Protein AF-0000000079302040 (afdb_homodimer)

Nearest PDB structures (foldseek):
  1v8h-assembly1_B  TM=9.924E-01  e=5.025E-17  Thermus thermophilus HB8
  2oxh-assembly1_Z  TM=8.782E-01  e=2.728E-09  Paracoccus denitrificans
  2oxg-assembly3_C  TM=8.962E-01  e=4.344E-08  Paracoccus denitrificans
  2oxg-assembly4_E  TM=8.932E-01  e=6.951E-08  Paracoccus denitrificans
  2ox5-assembly3_C  TM=8.834E-01  e=6.598E-08  Paracoccus denitrificans

Solvent-accessible surface area (backbone atoms only — not comparable to full-atom values): 11289 Å² total; per-residue (Å²): 104,79,33,52,43,46,45,30,51,46,60,58,50,36,38,74,71,32,70,31,35,40,40,37,36,32,62,44,71,24,36,52,41,80,50,58,47,97,85,66,46,70,39,75,57,38,25,52,44,38,39,39,34,24,48,76,83,40,79,73,49,73,47,68,52,53,51,84,44,53,45,31,40,74,47,77,45,80,46,66,34,77,72,66,46,42,36,39,40,39,35,30,31,72,83,65,32,37,27,57,33,61,43,70,43,48,63,94,104,77,33,53,44,46,43,29,51,46,59,57,49,37,38,73,69,31,71,32,35,39,41,38,38,33,63,44,71,24,35,54,41,79,50,59,47,96,86,64,46,70,39,76,58,40,25,52,43,36,37,39,32,24,48,76,84,40,78,74,49,73,47,68,52,54,52,83,46,52,45,32,41,74,48,76,44,80,48,66,34,77,71,65,47,42,38,40,40,38,36,31,32,73,84,64,34,38,27,57,33,60,43,70,42,46,64,95

Foldseek 3Di:
DAWDKDKAKVVRAAAAFDKIKIKMWTQFQLALQDDADPVRHTDHGKHWQKKWKDWPRHTDDIDGDHSVAHGRHMDMDMDGHHDKTKMKMKIAMPVGHIYIDMGTHHHD/DAWEKDKAKVVRAAAAFDKIKIKMWTQFQLALQDDADPVRHTDHGKHWQKKFKDWPRHTDDIDGDHSVAHGRHMDMDMDGHHDKTKMKMKIAMPVGHIYIDMGTHHHD

Radius of gyration: 18.31 Å; Cα contacts (8 Å, |Δi|>4): 574; chains: 2; bounding box: 38×57×40 Å

pLDDT: mean 97.72, std 2.13, range [81.44, 98.94]

Secondary structure (DSSP, 8-state):
-PPPEEEEEESSSPPTT-EEEEEEEE----B-S--B-TTSPBPPPB-EEEEEEEETTEEEEEE---TTPPSS-EEEEEEE--S-EEEEEEEEETTS-EEEEEEEE---/-PPPEEEEEESSSPPTT-EEEEEEEE----B-S--B-TTSPBPPPB-EEEEEEEETTEEEEEE---TTPPSS-EEEEEEE--S-EEEEEEEEETTS-EEEEEEEE---

Organism: Thermus brockianus (NCBI:txid56956)

Structure (mmCIF, N/CA/C/O backbone):
data_AF-0000000079302040-model_v1
#
loop_
_entity.id
_entity.type
_entity.pdbx_description
1 polymer 'Sulfur oxidation protein SoxZ'
#
loop_
_atom_site.group_PDB
_atom_site.id
_atom_site.type_symbol
_atom_site.label_atom_id
_atom_site.label_alt_id
_atom_site.label_comp_id
_atom_site.label_asym_id
_atom_site.label_entity_id
_atom_site.label_seq_id
_atom_site.pdbx_PDB_ins_code
_atom_site.Cartn_x
_atom_site.Cartn_y
_atom_site.Cartn_z
_atom_site.occupancy
_atom_site.B_iso_or_equiv
_atom_site.auth_seq_id
_atom_site.auth_comp_id
_atom_site.auth_asym_id
_atom_site.auth_atom_id
_atom_site.pdbx_PDB_model_num
ATOM 1 N N . MET A 1 1 ? 17.078 -0.643 10.953 1 81.44 1 MET A N 1
ATOM 2 C CA . MET A 1 1 ? 15.898 -1.434 11.281 1 81.44 1 MET A CA 1
ATOM 3 C C . MET A 1 1 ? 15.156 -1.855 10.016 1 81.44 1 MET A C 1
ATOM 5 O O . MET A 1 1 ? 15.234 -1.177 8.992 1 81.44 1 MET A O 1
ATOM 9 N N . PRO A 1 2 ? 14.492 -2.902 10.078 1 94.81 2 PRO A N 1
ATOM 10 C CA . PRO A 1 2 ? 13.859 -3.322 8.828 1 94.81 2 PRO A CA 1
ATOM 11 C C . PRO A 1 2 ? 12.688 -2.422 8.43 1 94.81 2 PRO A C 1
ATOM 13 O O . PRO A 1 2 ? 11.945 -1.953 9.289 1 94.81 2 PRO A O 1
ATOM 16 N N . ILE A 1 3 ? 12.617 -1.995 7.211 1 98.38 3 ILE A N 1
ATOM 17 C CA . ILE A 1 3 ? 11.5 -1.242 6.656 1 98.38 3 ILE A CA 1
ATOM 18 C C . ILE A 1 3 ? 10.367 -2.197 6.293 1 98.38 3 ILE A C 1
ATOM 20 O O . ILE A 1 3 ? 10.516 -3.035 5.398 1 98.38 3 ILE A O 1
ATOM 24 N N . ARG A 1 4 ? 9.289 -1.984 6.914 1 98.38 4 ARG A N 1
ATOM 25 C CA . ARG A 1 4 ? 8.141 -2.814 6.574 1 98.38 4 ARG A CA 1
ATOM 26 C C . ARG A 1 4 ? 7.66 -2.535 5.152 1 98.38 4 ARG A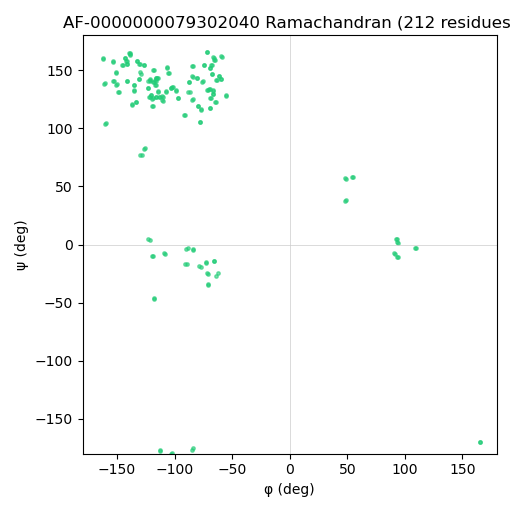 C 1
ATOM 28 O O . ARG A 1 4 ? 7.461 -1.38 4.773 1 98.38 4 ARG A O 1
ATOM 35 N N . THR A 1 5 ? 7.508 -3.656 4.422 1 98.81 5 THR A N 1
ATOM 36 C CA . THR A 1 5 ? 7.145 -3.545 3.014 1 98.81 5 THR A CA 1
ATOM 37 C C . THR A 1 5 ? 6.051 -4.547 2.656 1 98.81 5 THR A C 1
ATOM 39 O O . THR A 1 5 ? 6.113 -5.711 3.059 1 98.81 5 THR A O 1
ATOM 42 N N . ILE A 1 6 ? 5.004 -4.035 1.954 1 98.75 6 ILE A N 1
ATOM 43 C CA . ILE A 1 6 ? 3.93 -4.887 1.454 1 98.75 6 ILE A CA 1
ATOM 44 C C . ILE A 1 6 ? 3.883 -4.816 -0.071 1 98.75 6 ILE A C 1
ATOM 46 O O . ILE A 1 6 ? 4.035 -3.74 -0.654 1 98.75 6 ILE A O 1
ATOM 50 N N . VAL A 1 7 ? 3.646 -5.953 -0.723 1 98.88 7 VAL A N 1
ATOM 51 C CA . VAL A 1 7 ? 3.592 -5.992 -2.182 1 98.88 7 VAL A CA 1
ATOM 52 C C . VAL A 1 7 ? 2.33 -6.723 -2.633 1 98.88 7 VAL A C 1
ATOM 54 O O . VAL A 1 7 ? 1.944 -7.734 -2.037 1 98.88 7 VAL A O 1
ATOM 57 N N . ARG A 1 8 ? 1.744 -6.195 -3.74 1 98.69 8 ARG A N 1
ATOM 58 C CA . ARG A 1 8 ? 0.523 -6.781 -4.285 1 98.69 8 ARG A CA 1
ATOM 59 C C . ARG A 1 8 ? 0.528 -6.738 -5.809 1 98.69 8 ARG A C 1
ATOM 61 O O . ARG A 1 8 ? 1.262 -5.953 -6.41 1 98.69 8 ARG A O 1
ATOM 68 N N . LEU A 1 9 ? -0.281 -7.562 -6.355 1 98.5 9 LEU A N 1
ATOM 69 C CA . LEU A 1 9 ? -0.476 -7.57 -7.801 1 98.5 9 LEU A CA 1
ATOM 70 C C . LEU A 1 9 ? -1.91 -7.191 -8.156 1 98.5 9 LEU A C 1
ATOM 72 O O . LEU A 1 9 ? -2.854 -7.613 -7.484 1 98.5 9 LEU A O 1
ATOM 76 N N . THR A 1 10 ? -2.049 -6.43 -9.297 1 97.62 10 THR A N 1
ATOM 77 C CA . THR A 1 10 ? -3.359 -6.102 -9.844 1 97.62 10 THR A CA 1
ATOM 78 C C . THR A 1 10 ? -3.367 -6.262 -11.359 1 97.62 10 THR A C 1
ATOM 80 O O . THR A 1 10 ? -2.678 -5.527 -12.07 1 97.62 10 THR A O 1
ATOM 83 N N . PRO A 1 11 ? -4.25 -7.133 -11.859 1 97.25 11 PRO A N 1
ATOM 84 C CA . PRO A 1 11 ? -5.02 -8.164 -11.156 1 97.25 11 PRO A CA 1
ATOM 85 C C . PRO A 1 11 ? -4.133 -9.18 -10.438 1 97.25 11 PRO A C 1
ATOM 87 O O . PRO A 1 11 ? -2.965 -9.344 -10.789 1 97.25 11 PRO A O 1
ATOM 90 N N . ALA A 1 12 ? -4.707 -9.883 -9.508 1 95.25 12 ALA A N 1
ATOM 91 C CA . ALA A 1 12 ? -3.951 -10.805 -8.664 1 95.25 12 ALA A CA 1
ATOM 92 C C . ALA A 1 12 ? -3.51 -12.031 -9.461 1 95.25 12 ALA A C 1
ATOM 94 O O . ALA A 1 12 ? -2.463 -12.617 -9.18 1 95.25 12 ALA A O 1
ATOM 95 N N . LYS A 1 13 ? -4.32 -12.422 -10.367 1 95.56 13 LYS A N 1
ATOM 96 C CA . LYS A 1 13 ? -4.055 -13.562 -11.234 1 95.56 13 LYS A CA 1
ATOM 97 C C . LYS A 1 13 ? -4.262 -13.203 -12.703 1 95.56 13 LYS A C 1
ATOM 99 O O . LYS A 1 13 ? -5.266 -13.594 -13.305 1 95.56 13 LYS A O 1
ATOM 104 N N . PRO A 1 14 ? -3.287 -12.508 -13.258 1 97.94 14 PRO A N 1
ATOM 105 C CA . PRO A 1 14 ? -3.434 -12.102 -14.664 1 97.94 14 PRO A CA 1
ATOM 106 C C . PRO A 1 14 ? -3.389 -13.289 -15.625 1 97.94 14 PRO A C 1
ATOM 108 O O . PRO A 1 14 ? -2.82 -14.336 -15.297 1 97.94 14 PRO A O 1
ATOM 111 N N . LYS A 1 15 ? -4.008 -13.125 -16.766 1 97.19 15 LYS A N 1
ATOM 112 C CA . LYS A 1 15 ? -3.887 -14.102 -17.844 1 97.19 15 LYS A CA 1
ATOM 113 C C . LYS A 1 15 ? -2.527 -14.008 -18.531 1 97.19 15 LYS A C 1
ATOM 115 O O . LYS A 1 15 ? -1.9 -12.945 -18.531 1 97.19 15 LYS A O 1
ATOM 120 N N . ALA A 1 16 ? -2.229 -15.117 -19.047 1 96.81 16 ALA A N 1
ATOM 121 C CA . ALA A 1 16 ? -0.991 -15.086 -19.828 1 96.81 16 ALA A CA 1
ATOM 122 C C . ALA A 1 16 ? -1.048 -14.008 -20.906 1 96.81 16 ALA A C 1
ATOM 124 O O . ALA A 1 16 ? -2.039 -13.898 -21.625 1 96.81 16 ALA A O 1
ATOM 125 N N . GLY A 1 17 ? -0.033 -13.203 -20.891 1 97.56 17 GLY A N 1
ATOM 126 C CA . GLY A 1 17 ? 0.056 -12.164 -21.906 1 97.56 17 GLY A CA 1
ATOM 127 C C . GLY A 1 17 ? -0.588 -10.859 -21.469 1 97.56 17 GLY A C 1
ATOM 128 O O . GLY A 1 17 ? -0.408 -9.828 -22.125 1 97.56 17 GLY A O 1
ATOM 129 N N . GLU A 1 18 ? -1.273 -10.859 -20.359 1 98.12 18 GLU A N 1
ATOM 130 C CA . GLU A 1 18 ? -1.965 -9.68 -19.859 1 98.12 18 GLU A CA 1
ATOM 131 C C . GLU A 1 18 ? -1.02 -8.781 -19.062 1 98.12 18 GLU A C 1
ATOM 133 O O . GLU A 1 18 ? -0.118 -9.266 -18.375 1 98.12 18 GLU A O 1
ATOM 138 N N . GLU A 1 19 ? -1.222 -7.562 -19.188 1 98.5 19 GLU A N 1
ATOM 139 C CA . GLU A 1 19 ? -0.48 -6.629 -18.328 1 98.5 19 GLU A CA 1
ATOM 140 C C . GLU A 1 19 ? -1.033 -6.617 -16.906 1 98.5 19 GLU A C 1
ATOM 142 O O . GLU A 1 19 ? -2.244 -6.727 -16.719 1 98.5 19 GLU A O 1
ATOM 147 N N . PHE A 1 20 ? -0.136 -6.539 -15.938 1 98.56 20 PHE A N 1
ATOM 148 C CA . PHE A 1 20 ? -0.517 -6.363 -14.539 1 98.56 20 PHE A CA 1
ATOM 149 C C . PHE A 1 20 ? 0.418 -5.383 -13.844 1 98.56 20 PHE A C 1
ATOM 151 O O . PHE A 1 20 ? 1.471 -5.031 -14.375 1 98.56 20 PHE A O 1
ATOM 158 N N . ARG A 1 21 ? 0.027 -4.918 -12.727 1 98.69 21 ARG A N 1
ATOM 159 C CA . ARG A 1 21 ? 0.791 -3.955 -11.938 1 98.69 21 ARG A CA 1
ATOM 160 C C . ARG A 1 21 ? 1.246 -4.57 -10.617 1 98.69 21 ARG A C 1
ATOM 162 O O . ARG A 1 21 ? 0.475 -5.262 -9.953 1 98.69 21 ARG A O 1
ATOM 169 N N . LEU A 1 22 ? 2.445 -4.402 -10.352 1 98.88 22 LEU A N 1
ATOM 170 C CA . LEU A 1 22 ? 3.002 -4.664 -9.031 1 98.88 22 LEU A CA 1
ATOM 171 C C . LEU A 1 22 ? 3.092 -3.381 -8.211 1 98.88 22 LEU A C 1
ATOM 173 O O . LEU A 1 22 ? 3.666 -2.389 -8.672 1 98.88 22 LEU A O 1
ATOM 177 N N . GLN A 1 23 ? 2.523 -3.4 -7.055 1 98.81 23 GLN A N 1
ATOM 178 C CA . GLN A 1 23 ? 2.559 -2.244 -6.164 1 98.81 23 GLN A CA 1
ATOM 179 C C . GLN A 1 23 ? 3.246 -2.586 -4.848 1 98.81 23 GLN A C 1
ATOM 181 O O . GLN A 1 23 ? 2.855 -3.537 -4.164 1 98.81 23 GLN A O 1
ATOM 186 N N . ALA A 1 24 ? 4.246 -1.822 -4.496 1 98.88 24 ALA A N 1
ATOM 187 C CA . ALA A 1 24 ? 4.965 -1.952 -3.23 1 98.88 24 ALA A CA 1
ATOM 188 C C . ALA A 1 24 ? 4.727 -0.737 -2.338 1 98.88 24 ALA A C 1
ATOM 190 O O . ALA A 1 24 ? 4.914 0.403 -2.768 1 98.88 24 ALA A O 1
ATOM 191 N N . VAL A 1 25 ? 4.309 -1.003 -1.162 1 98.81 25 VAL A N 1
ATOM 192 C CA . VAL A 1 25 ? 4.121 0.072 -0.193 1 98.81 25 VAL A CA 1
ATOM 193 C C . VAL A 1 25 ? 5.07 -0.123 0.986 1 98.81 25 VAL A C 1
ATOM 195 O O . VAL A 1 25 ? 5.238 -1.241 1.479 1 98.81 25 VAL A O 1
ATOM 198 N N . ALA A 1 26 ? 5.695 0.945 1.453 1 98.88 26 ALA A N 1
ATOM 199 C CA . ALA A 1 26 ? 6.641 0.89 2.566 1 98.88 26 ALA A CA 1
ATOM 200 C C . ALA A 1 26 ? 6.211 1.821 3.695 1 98.88 26 ALA A C 1
ATOM 202 O O . ALA A 1 26 ? 5.801 2.959 3.451 1 98.88 26 ALA A O 1
ATOM 203 N N . GLN A 1 27 ? 6.293 1.272 4.883 1 98.69 27 GLN A N 1
ATOM 204 C CA . GLN A 1 27 ? 6.164 2.158 6.035 1 98.69 27 GLN A CA 1
ATOM 205 C C . GLN A 1 27 ? 7.453 2.932 6.281 1 98.69 27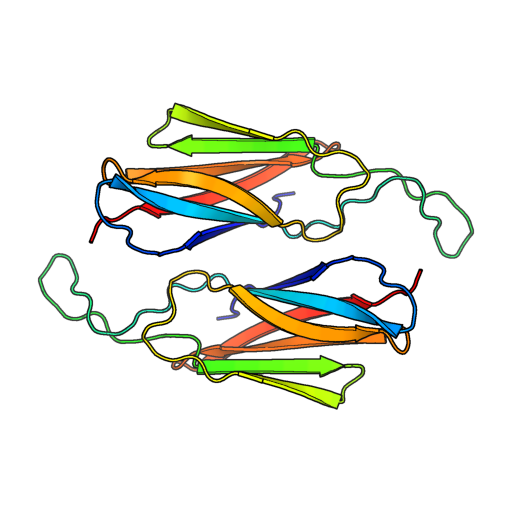 GLN A C 1
ATOM 207 O O . GLN A 1 27 ? 8.438 2.367 6.762 1 98.69 27 GLN A O 1
ATOM 212 N N . HIS A 1 28 ? 7.441 4.145 5.953 1 98.75 28 HIS A N 1
ATOM 213 C CA . HIS A 1 28 ? 8.641 4.969 6.039 1 98.75 28 HIS A CA 1
ATOM 214 C C . HIS A 1 28 ? 8.289 6.453 6.047 1 98.75 28 HIS A C 1
ATOM 216 O O . HIS A 1 28 ? 7.449 6.898 5.262 1 98.75 28 HIS A O 1
ATOM 222 N N . PRO A 1 29 ? 8.953 7.203 6.879 1 97.12 29 PRO A N 1
ATOM 223 C CA . PRO A 1 29 ? 8.625 8.625 6.969 1 97.12 29 PRO A CA 1
ATOM 224 C C . PRO A 1 29 ? 9.062 9.414 5.73 1 97.12 29 PRO A C 1
ATOM 226 O O . PRO A 1 29 ? 8.516 10.477 5.449 1 97.12 29 PRO A O 1
ATOM 229 N N . ASN A 1 30 ? 10.07 8.969 4.98 1 98.25 30 ASN A N 1
ATOM 230 C CA . ASN A 1 30 ? 10.602 9.633 3.793 1 98.25 30 ASN A CA 1
ATOM 231 C C . ASN A 1 30 ? 10.867 11.109 4.047 1 98.25 30 ASN A C 1
ATOM 233 O O . ASN A 1 30 ? 10.391 11.969 3.307 1 98.25 30 ASN A O 1
ATOM 237 N N . GLU A 1 31 ? 11.688 11.344 5.066 1 97.62 31 GLU A N 1
ATOM 238 C CA . GLU A 1 31 ? 12.016 12.695 5.488 1 97.62 31 GLU A CA 1
ATOM 239 C C . GLU A 1 31 ? 12.883 13.406 4.449 1 97.62 31 GLU A C 1
ATOM 241 O O . GLU A 1 31 ? 14.016 12.992 4.195 1 97.62 31 GLU A O 1
ATOM 246 N N . PRO A 1 32 ? 12.391 14.477 3.875 1 97.06 32 PRO A N 1
ATOM 247 C CA . PRO A 1 32 ? 13.094 15.117 2.764 1 97.06 32 PRO A CA 1
ATOM 248 C C . PRO A 1 32 ? 14.266 15.977 3.225 1 97.06 32 PRO A C 1
ATOM 250 O O . PRO A 1 32 ? 15.109 16.375 2.412 1 97.06 32 PRO A O 1
ATOM 253 N N . GLY A 1 33 ? 14.32 16.391 4.602 1 97 33 GLY A N 1
ATOM 254 C CA . GLY A 1 33 ? 15.414 17.219 5.098 1 97 33 GLY A CA 1
ATOM 255 C C . GLY A 1 33 ? 15.117 18.703 5.047 1 97 33 GLY A C 1
ATOM 256 O O . GLY A 1 33 ? 16.016 19.531 5.238 1 97 33 GLY A O 1
ATOM 257 N N . THR A 1 34 ? 13.914 18.984 4.664 1 96.25 34 THR A N 1
ATOM 258 C CA . THR A 1 34 ? 13.531 20.391 4.562 1 96.25 34 THR A CA 1
ATOM 259 C C . THR A 1 34 ? 12.562 20.781 5.676 1 96.25 34 THR A C 1
ATOM 261 O O . THR A 1 34 ? 12.258 21.953 5.863 1 96.25 34 THR A O 1
ATOM 264 N N . ARG A 1 35 ? 12.102 19.812 6.426 1 93.31 35 ARG A N 1
ATOM 265 C CA . ARG A 1 35 ? 11.164 20.062 7.516 1 93.31 35 ARG A CA 1
ATOM 266 C C . ARG A 1 35 ? 11.898 20.484 8.789 1 93.31 35 ARG A C 1
ATOM 268 O O . ARG A 1 35 ? 13.078 20.156 8.953 1 93.31 35 ARG A O 1
ATOM 275 N N . ARG A 1 36 ? 11.219 21.203 9.578 1 95.38 36 ARG A N 1
ATOM 276 C CA . ARG A 1 36 ? 11.766 21.625 10.867 1 95.38 36 ARG A CA 1
ATOM 277 C C . ARG A 1 36 ? 10.93 21.078 12.023 1 95.38 36 ARG A C 1
ATOM 279 O O . ARG A 1 36 ? 9.719 20.922 11.891 1 95.38 36 ARG A O 1
ATOM 286 N N . ASP A 1 37 ? 11.625 20.859 13.117 1 94.56 37 ASP A N 1
ATOM 287 C CA . ASP A 1 37 ? 10.898 20.391 14.297 1 94.56 37 ASP A CA 1
ATOM 288 C C . ASP A 1 37 ? 10.297 21.547 15.07 1 94.56 37 ASP A C 1
ATOM 290 O O . ASP A 1 37 ? 10.32 22.688 14.602 1 94.56 37 ASP A O 1
ATOM 294 N N . ALA A 1 38 ? 9.758 21.266 16.094 1 93.38 38 ALA A N 1
ATOM 295 C CA . ALA A 1 38 ? 9.047 22.25 16.891 1 93.38 38 ALA A CA 1
ATOM 296 C C . ALA A 1 38 ? 10.008 23.328 17.406 1 93.38 38 ALA A C 1
ATOM 298 O O . ALA A 1 38 ? 9.586 24.453 17.719 1 93.38 38 ALA A O 1
ATOM 299 N N . GLN A 1 39 ? 11.242 22.969 17.562 1 96.44 39 GLN A N 1
ATOM 300 C CA . GLN A 1 39 ? 12.25 23.906 18.062 1 96.44 39 GLN A CA 1
ATOM 301 C C . GLN A 1 39 ? 12.891 24.688 16.922 1 96.44 39 GLN A C 1
ATOM 303 O O . GLN A 1 39 ? 13.758 25.531 17.156 1 96.44 39 GLN A O 1
ATOM 308 N N . GLY A 1 40 ? 12.539 24.422 15.695 1 95.31 40 GLY A N 1
ATOM 309 C CA . GLY A 1 40 ? 13.031 25.125 14.531 1 95.31 40 GLY A CA 1
ATOM 310 C C . GLY A 1 40 ? 14.242 24.469 13.898 1 95.31 40 GLY A C 1
ATOM 311 O O . GLY A 1 40 ? 14.805 25 12.93 1 95.31 40 GLY A O 1
ATOM 312 N N . ASN A 1 41 ? 14.617 23.359 14.477 1 97.06 41 ASN A N 1
ATOM 313 C CA . ASN A 1 41 ? 15.781 22.672 13.922 1 97.06 41 ASN A CA 1
ATOM 314 C C . ASN A 1 41 ? 15.406 21.844 12.695 1 97.06 41 ASN A C 1
ATOM 316 O O . ASN A 1 41 ? 14.344 21.234 12.664 1 97.06 41 ASN A O 1
ATOM 320 N N . LEU A 1 42 ? 16.266 21.812 11.773 1 96.88 42 LEU A N 1
ATOM 321 C CA . LEU A 1 42 ? 16.078 20.984 10.578 1 96.88 42 LEU A CA 1
ATOM 322 C C . LEU A 1 42 ? 16.109 19.5 10.93 1 96.88 42 LEU A C 1
ATOM 324 O O . LEU A 1 42 ? 16.953 19.062 11.711 1 96.88 42 LEU A O 1
ATOM 328 N N . ILE A 1 43 ? 15.156 18.812 10.422 1 97 43 ILE A N 1
ATOM 329 C CA . ILE A 1 43 ? 15.148 17.359 10.562 1 97 43 ILE A CA 1
ATOM 330 C C . ILE A 1 43 ? 16.016 16.734 9.469 1 97 43 ILE A C 1
ATOM 332 O O . ILE A 1 43 ? 15.789 16.969 8.281 1 97 43 ILE A O 1
ATOM 336 N N . PRO A 1 44 ? 16.969 15.938 9.844 1 97.38 44 PRO A N 1
ATOM 337 C CA . PRO A 1 44 ? 17.844 15.344 8.828 1 97.38 44 PRO A CA 1
ATOM 338 C C . PRO A 1 44 ? 17.078 14.484 7.816 1 97.38 44 PRO A C 1
ATOM 340 O O . PRO A 1 44 ? 16.156 13.766 8.188 1 97.38 44 PRO A O 1
ATOM 343 N N . ALA A 1 45 ? 17.5 14.547 6.578 1 98.19 45 ALA A N 1
ATOM 344 C CA . ALA A 1 45 ? 16.875 13.766 5.512 1 98.19 45 ALA A CA 1
ATOM 345 C C . ALA A 1 45 ? 17.062 12.266 5.758 1 98.19 45 ALA A C 1
ATOM 347 O O . ALA A 1 45 ? 18.109 11.828 6.242 1 98.19 45 ALA A O 1
ATOM 348 N N . ASN A 1 46 ? 16.125 11.492 5.48 1 98.56 46 ASN A N 1
ATOM 349 C CA . ASN A 1 46 ? 16.109 10.031 5.426 1 98.56 46 ASN A CA 1
ATOM 350 C C . ASN A 1 46 ? 14.945 9.516 4.586 1 98.56 46 ASN A C 1
ATOM 352 O O . ASN A 1 46 ? 13.797 9.547 5.027 1 98.56 46 ASN A O 1
ATOM 356 N N . TYR A 1 47 ? 15.242 9.086 3.445 1 98.75 47 TYR A N 1
ATOM 357 C CA . TYR A 1 47 ? 14.203 8.656 2.52 1 98.75 47 TYR A CA 1
ATOM 358 C C . TYR A 1 47 ? 14.641 7.422 1.739 1 98.75 47 TYR A C 1
ATOM 360 O O . TYR A 1 47 ? 15.836 7.133 1.636 1 98.75 47 TYR A O 1
ATOM 368 N N . ILE A 1 48 ? 13.719 6.664 1.275 1 98.81 48 ILE A N 1
ATOM 369 C CA . ILE A 1 48 ? 14.008 5.504 0.438 1 98.81 48 ILE A CA 1
ATOM 370 C C . ILE A 1 48 ? 14.617 5.961 -0.883 1 98.81 48 ILE A C 1
ATOM 372 O O . ILE A 1 48 ? 14.031 6.773 -1.602 1 98.81 48 ILE A O 1
ATOM 376 N N . ASN A 1 49 ? 15.781 5.5 -1.196 1 98.81 49 ASN A N 1
ATOM 377 C CA . ASN A 1 49 ? 16.469 6 -2.387 1 98.81 49 ASN A CA 1
ATOM 378 C C . ASN A 1 49 ? 16.781 4.871 -3.363 1 98.81 49 ASN A C 1
ATOM 380 O O . ASN A 1 49 ? 17.422 5.098 -4.395 1 98.81 49 ASN A O 1
ATOM 384 N N . LEU A 1 50 ? 16.344 3.686 -3.047 1 98.94 50 LEU A N 1
ATOM 385 C CA . LEU A 1 50 ? 16.5 2.549 -3.947 1 98.94 50 LEU A CA 1
ATOM 386 C C . LEU A 1 50 ? 15.344 1.564 -3.787 1 98.94 50 LEU A C 1
ATOM 388 O O . LEU A 1 50 ? 15.008 1.175 -2.666 1 98.94 50 LEU A O 1
ATOM 392 N N . VAL A 1 51 ? 14.742 1.149 -4.945 1 98.94 51 VAL A N 1
ATOM 393 C CA . VAL A 1 51 ? 13.75 0.081 -5.02 1 98.94 51 VAL A CA 1
ATOM 394 C C . VAL A 1 51 ? 14.086 -0.86 -6.172 1 98.94 51 VAL A C 1
ATOM 396 O O . VAL A 1 51 ? 14.18 -0.43 -7.324 1 98.94 51 VAL A O 1
ATOM 399 N N . GLU A 1 52 ? 14.242 -2.062 -5.832 1 98.94 52 GLU A N 1
ATOM 400 C CA . GLU A 1 52 ? 14.555 -3.072 -6.84 1 98.94 52 GLU A CA 1
ATOM 401 C C . GLU A 1 52 ? 13.5 -4.172 -6.867 1 98.94 52 GLU A C 1
ATOM 403 O O . GLU A 1 52 ? 13.016 -4.602 -5.816 1 98.94 52 GLU A O 1
ATOM 408 N N . VAL A 1 53 ? 13.211 -4.617 -8.07 1 98.94 53 VAL A N 1
ATOM 409 C CA . VAL A 1 53 ? 12.242 -5.695 -8.25 1 98.94 53 VAL A CA 1
ATOM 410 C C . VAL A 1 53 ? 12.914 -6.879 -8.945 1 98.94 53 VAL A C 1
ATOM 412 O O . VAL A 1 53 ? 13.594 -6.711 -9.961 1 98.94 53 VAL A O 1
ATOM 415 N N . TYR A 1 54 ? 12.758 -7.988 -8.359 1 98.94 54 TYR A N 1
ATOM 416 C CA . TYR A 1 54 ? 13.273 -9.234 -8.914 1 98.94 54 TYR A CA 1
ATOM 417 C C . TYR A 1 54 ? 12.148 -10.195 -9.25 1 98.94 54 TYR A C 1
ATOM 419 O O . TYR A 1 54 ? 11.148 -10.266 -8.531 1 98.94 54 TYR A O 1
ATOM 427 N N . PHE A 1 55 ? 12.32 -10.859 -10.359 1 98.94 55 PHE A N 1
ATOM 428 C CA . PHE A 1 55 ? 11.477 -11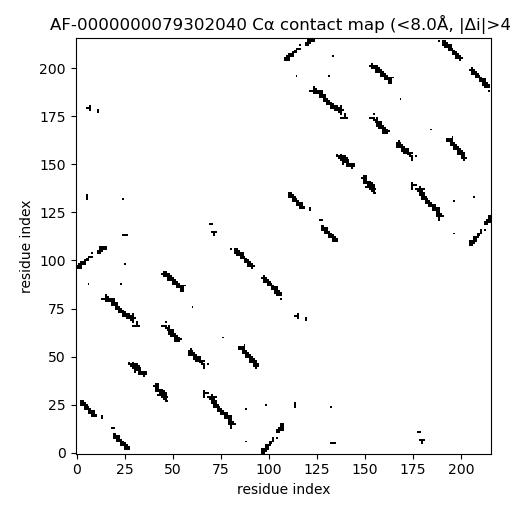.992 -10.719 1 98.94 55 PHE A CA 1
ATOM 429 C C . PHE A 1 55 ? 12.305 -13.266 -10.852 1 98.94 55 PHE A C 1
ATOM 431 O O . PHE A 1 55 ? 13.203 -13.344 -11.688 1 98.94 55 PHE A O 1
ATOM 438 N N . GLU A 1 56 ? 11.938 -14.242 -9.977 1 98.56 56 GLU A N 1
ATOM 439 C CA . GLU A 1 56 ? 12.688 -15.492 -9.969 1 98.56 56 GLU A CA 1
ATOM 440 C C . GLU A 1 56 ? 14.188 -15.234 -9.922 1 98.56 56 GLU A C 1
ATOM 442 O O . GLU A 1 56 ? 14.953 -15.836 -10.68 1 98.56 56 GLU A O 1
ATOM 447 N N . GLY A 1 57 ? 14.531 -14.234 -9.172 1 98.31 57 GLY A N 1
ATOM 448 C CA . GLY A 1 57 ? 15.93 -13.977 -8.867 1 98.31 57 GLY A CA 1
ATOM 449 C C . GLY A 1 57 ? 16.578 -13 -9.828 1 98.31 57 GLY A C 1
ATOM 450 O O . GLY A 1 57 ? 17.672 -12.492 -9.562 1 98.31 57 GLY A O 1
ATOM 451 N N . GLU A 1 58 ? 15.914 -12.656 -10.953 1 98.44 58 GLU A N 1
ATOM 452 C CA . GLU A 1 58 ? 16.453 -11.719 -11.93 1 98.44 58 GLU A CA 1
ATOM 453 C C . GLU A 1 58 ? 15.867 -10.32 -11.727 1 98.44 58 GLU A C 1
ATOM 455 O O . GLU A 1 58 ? 14.648 -10.164 -11.609 1 98.44 58 GLU A O 1
ATOM 460 N N . LYS A 1 59 ? 16.75 -9.344 -11.719 1 98.81 59 LYS A N 1
ATOM 461 C CA . LYS A 1 59 ? 16.25 -7.98 -11.594 1 98.81 59 LYS A CA 1
ATOM 462 C C . LYS A 1 59 ? 15.477 -7.551 -12.836 1 98.81 59 LYS A C 1
ATOM 464 O O . LYS A 1 59 ? 16.016 -7.578 -13.945 1 98.81 59 LYS A O 1
ATOM 469 N N . VAL A 1 60 ? 14.273 -7.109 -12.594 1 98.81 60 VAL A N 1
ATOM 470 C CA . VAL A 1 60 ? 13.43 -6.816 -13.742 1 98.81 60 VAL A CA 1
ATOM 471 C C . VAL A 1 60 ? 13.031 -5.344 -13.727 1 98.81 60 VAL A C 1
ATOM 473 O O . VAL A 1 60 ? 12.492 -4.832 -14.711 1 98.81 60 VAL A O 1
ATOM 476 N N . ALA A 1 61 ? 13.273 -4.605 -12.695 1 98.81 61 ALA A N 1
ATOM 477 C CA . ALA A 1 61 ? 12.992 -3.176 -12.609 1 98.81 61 ALA A CA 1
ATOM 478 C C . ALA A 1 61 ? 13.773 -2.531 -11.469 1 98.81 61 ALA A C 1
ATOM 480 O O . ALA A 1 61 ? 14.234 -3.223 -10.555 1 98.81 61 ALA A O 1
ATOM 481 N N . GLU A 1 62 ? 13.938 -1.255 -11.516 1 98.75 62 GLU A N 1
ATOM 482 C CA . GLU A 1 62 ? 14.594 -0.45 -10.492 1 98.75 62 GLU A CA 1
ATOM 483 C C . GLU A 1 62 ? 14.07 0.983 -10.492 1 98.75 62 GLU A C 1
ATOM 485 O O . GLU A 1 62 ? 13.828 1.56 -11.555 1 98.75 62 GLU A O 1
ATOM 490 N N . ALA A 1 63 ? 13.906 1.526 -9.367 1 98.75 63 ALA A N 1
ATOM 491 C CA . ALA A 1 63 ? 13.594 2.941 -9.188 1 98.75 63 ALA A CA 1
ATOM 492 C C . ALA A 1 63 ? 14.531 3.594 -8.18 1 98.75 63 ALA A C 1
ATOM 494 O O . ALA A 1 63 ? 14.945 2.959 -7.203 1 98.75 63 ALA A O 1
ATOM 495 N N . ARG A 1 64 ? 14.828 4.824 -8.383 1 98.69 64 ARG A N 1
ATOM 496 C CA . ARG A 1 64 ? 15.656 5.633 -7.488 1 98.69 64 ARG A CA 1
ATOM 497 C C . ARG A 1 64 ? 14.922 6.91 -7.074 1 98.69 64 ARG A C 1
ATOM 499 O O . ARG A 1 64 ? 15.188 7.984 -7.617 1 98.69 64 ARG A O 1
ATOM 506 N N . PRO A 1 65 ? 14.07 6.738 -6.043 1 98.56 65 PRO A N 1
ATOM 507 C CA . PRO A 1 65 ? 13.297 7.906 -5.609 1 98.56 65 PRO A CA 1
ATOM 508 C C . PRO A 1 65 ? 14.172 9 -5 1 98.56 65 PRO A C 1
ATOM 510 O O . PRO A 1 65 ? 15.297 8.727 -4.566 1 98.56 65 PRO A O 1
ATOM 513 N N . GLY A 1 66 ? 13.602 10.18 -4.965 1 98.25 66 GLY A N 1
ATOM 514 C CA . GLY A 1 66 ? 14.289 11.32 -4.371 1 98.25 66 GLY A CA 1
ATOM 515 C C . GLY A 1 66 ? 13.625 11.82 -3.1 1 98.25 66 GLY A C 1
ATOM 516 O O . GLY A 1 66 ? 12.68 11.211 -2.605 1 98.25 66 GLY A O 1
ATOM 517 N N . PRO A 1 67 ? 14.188 12.836 -2.611 1 97.62 67 PRO A N 1
ATOM 518 C CA . PRO A 1 67 ? 13.75 13.352 -1.314 1 97.62 67 PRO A CA 1
ATOM 519 C C . PRO A 1 67 ? 12.32 13.898 -1.35 1 97.62 67 PRO A C 1
ATOM 521 O O . PRO A 1 67 ? 11.719 14.141 -0.299 1 97.62 67 PRO A O 1
ATOM 524 N N . SER A 1 68 ? 11.758 14.117 -2.559 1 96.12 68 SER A N 1
ATOM 525 C CA . SER A 1 68 ? 10.422 14.695 -2.668 1 96.12 68 SER A CA 1
ATOM 526 C C . SER A 1 68 ? 9.344 13.625 -2.539 1 96.12 68 SER A C 1
ATOM 528 O O . SER A 1 68 ? 8.148 13.93 -2.562 1 96.12 68 SER A O 1
ATOM 530 N N . THR A 1 69 ? 9.75 12.312 -2.43 1 97.19 69 THR A N 1
ATOM 531 C CA . THR A 1 69 ? 8.789 11.227 -2.279 1 97.19 69 THR A CA 1
ATOM 532 C C . THR A 1 69 ? 8.125 11.281 -0.908 1 97.19 69 THR A C 1
ATOM 534 O O . THR A 1 69 ? 8.797 11.43 0.112 1 97.19 69 THR A O 1
ATOM 537 N N . SER A 1 70 ? 6.816 11.133 -0.911 1 95.81 70 SER A N 1
ATOM 538 C CA . SER A 1 70 ? 6 11.289 0.288 1 95.81 70 SER A CA 1
ATOM 539 C C . SER A 1 70 ? 6.203 10.125 1.253 1 95.81 70 SER A C 1
ATOM 541 O O . SER A 1 70 ? 6.77 9.094 0.88 1 95.81 70 SER A O 1
ATOM 543 N N . ALA A 1 71 ? 5.719 10.344 2.547 1 97.69 71 ALA A N 1
ATOM 544 C CA . ALA A 1 71 ? 5.723 9.297 3.568 1 97.69 71 ALA A CA 1
ATOM 545 C C . ALA A 1 71 ? 4.859 8.109 3.141 1 97.69 71 ALA A C 1
ATOM 547 O O . ALA A 1 71 ? 3.836 8.289 2.477 1 97.69 71 ALA A O 1
ATOM 548 N N . ASN A 1 72 ? 5.254 6.887 3.494 1 98.75 72 ASN A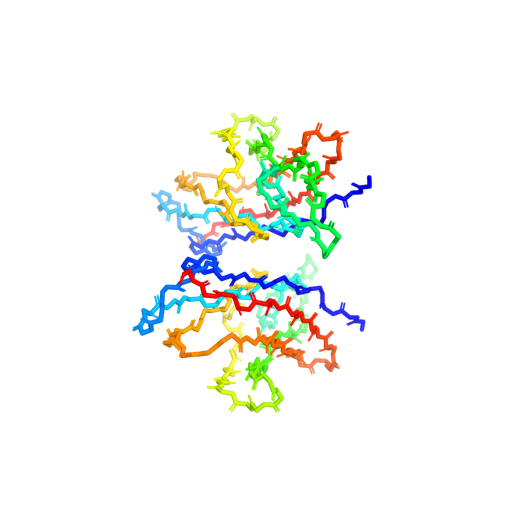 N 1
ATOM 549 C CA . ASN A 1 72 ? 4.566 5.641 3.18 1 98.75 72 ASN A CA 1
ATOM 550 C C . ASN A 1 72 ? 4.332 5.492 1.68 1 98.75 72 ASN A C 1
ATOM 552 O O . ASN A 1 72 ? 3.201 5.262 1.244 1 98.75 72 ASN A O 1
ATOM 556 N N . PRO A 1 73 ? 5.43 5.531 0.966 1 98.75 73 PRO A N 1
ATOM 557 C CA . PRO A 1 73 ? 5.305 5.629 -0.491 1 98.75 73 PRO A CA 1
ATOM 558 C C . PRO A 1 73 ? 4.754 4.348 -1.119 1 98.75 73 PRO A C 1
ATOM 560 O O . PRO A 1 73 ? 4.953 3.256 -0.583 1 98.75 73 PRO A O 1
ATOM 563 N N . LEU A 1 74 ? 4.121 4.5 -2.182 1 98.69 74 LEU A N 1
ATOM 564 C CA . LEU A 1 74 ? 3.699 3.428 -3.076 1 98.69 74 LEU A CA 1
ATOM 565 C C . LEU A 1 74 ? 4.488 3.465 -4.379 1 98.69 74 LEU A C 1
ATOM 567 O O . LEU A 1 74 ? 4.52 4.492 -5.062 1 98.69 74 LEU A O 1
ATOM 571 N N . TYR A 1 75 ? 5.113 2.3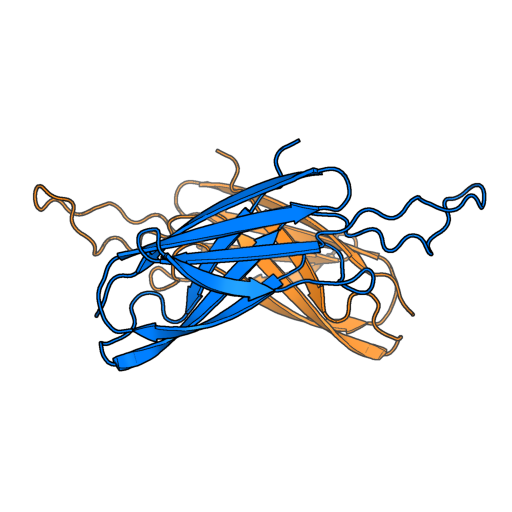81 -4.668 1 98.75 75 TYR A N 1
ATOM 572 C CA . TYR A 1 75 ? 5.844 2.23 -5.922 1 98.75 75 TYR A CA 1
ATOM 573 C C . TYR A 1 75 ? 5.145 1.241 -6.844 1 98.75 75 TYR A C 1
ATOM 575 O O . TYR A 1 75 ? 4.875 0.103 -6.453 1 98.75 75 TYR A O 1
ATOM 583 N N . GLY A 1 76 ? 4.887 1.686 -8.07 1 98.62 76 GLY A N 1
ATOM 584 C CA . GLY A 1 76 ? 4.227 0.818 -9.039 1 98.62 76 GLY A CA 1
ATOM 585 C C . GLY A 1 76 ? 5.105 0.463 -10.219 1 98.62 76 GLY A C 1
ATOM 586 O O . GLY A 1 76 ? 5.895 1.289 -10.688 1 98.62 76 GLY A O 1
ATOM 587 N N . PHE A 1 77 ? 4.965 -0.751 -10.664 1 98.88 77 PHE A N 1
ATOM 588 C CA . PHE A 1 77 ? 5.664 -1.28 -11.828 1 98.88 77 PHE A CA 1
ATOM 589 C C . PHE A 1 77 ? 4.715 -2.064 -12.719 1 98.88 77 PHE A C 1
ATOM 591 O O . PHE A 1 77 ? 3.875 -2.822 -12.234 1 98.88 77 PHE A O 1
ATOM 598 N N . LYS A 1 78 ? 4.84 -1.862 -13.969 1 98.69 78 LYS A N 1
ATOM 599 C CA . LYS A 1 78 ? 4.016 -2.594 -14.93 1 98.69 78 LYS A CA 1
ATOM 600 C C . LYS A 1 78 ? 4.801 -3.732 -15.57 1 98.69 78 LYS A C 1
ATOM 602 O O . LYS A 1 78 ? 5.945 -3.547 -15.992 1 98.69 78 LYS A O 1
ATOM 607 N N . PHE A 1 79 ? 4.133 -4.891 -15.656 1 98.69 79 PHE A N 1
ATOM 608 C CA . PHE A 1 79 ? 4.727 -6.07 -16.281 1 98.69 79 PHE A CA 1
ATOM 609 C C . PHE A 1 79 ? 3.707 -6.797 -17.141 1 98.69 79 PHE A C 1
ATOM 611 O O . PHE A 1 79 ? 2.506 -6.535 -17.047 1 98.69 79 PHE A O 1
ATOM 618 N N . LYS A 1 80 ? 4.211 -7.637 -17.984 1 98.25 80 LYS A N 1
ATOM 619 C CA . LYS A 1 80 ? 3.395 -8.594 -18.719 1 98.25 80 LYS A CA 1
ATOM 620 C C . LYS A 1 80 ? 3.508 -9.992 -18.125 1 98.25 80 LYS A C 1
ATOM 622 O O . LYS A 1 80 ? 4.605 -10.445 -17.797 1 98.25 80 LYS A O 1
ATOM 627 N N . ALA A 1 81 ? 2.379 -10.57 -18 1 98 81 ALA A N 1
ATOM 628 C CA . ALA A 1 81 ? 2.365 -11.906 -17.406 1 98 81 ALA A CA 1
ATOM 629 C C . ALA A 1 81 ? 2.824 -12.961 -18.422 1 98 81 ALA A C 1
ATOM 631 O O . ALA A 1 81 ? 2.135 -13.227 -19.406 1 98 81 ALA A O 1
ATOM 632 N N . GLU A 1 82 ? 3.91 -13.57 -18.109 1 96.75 82 GLU A N 1
ATOM 633 C CA . GLU A 1 82 ? 4.422 -14.562 -19.047 1 96.75 82 GLU A CA 1
ATOM 634 C C . GLU A 1 82 ? 4.465 -15.953 -18.422 1 96.75 82 GLU A C 1
ATOM 636 O O . GLU A 1 82 ? 4.047 -16.938 -19.031 1 96.75 82 GLU A O 1
ATOM 641 N N . LYS A 1 83 ? 4.91 -16.109 -17.312 1 97.31 83 LYS A N 1
ATOM 642 C CA . LYS A 1 83 ? 4.98 -17.375 -16.562 1 97.31 83 LYS A CA 1
ATOM 643 C C . LYS A 1 83 ? 4.777 -17.141 -15.07 1 97.31 83 LYS A C 1
ATOM 645 O O . LYS A 1 83 ? 5.074 -16.062 -14.562 1 97.31 83 LYS A O 1
ATOM 650 N N . PRO A 1 84 ? 4.312 -18.141 -14.406 1 98 84 PRO A N 1
ATOM 651 C CA . P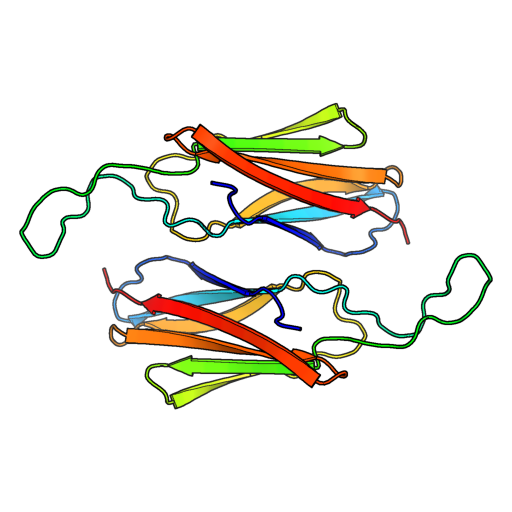RO A 1 84 ? 4.207 -18.031 -12.953 1 98 84 PRO A CA 1
ATOM 652 C C . PRO A 1 84 ? 5.566 -17.906 -12.266 1 98 84 PRO A C 1
ATOM 654 O O . PRO A 1 84 ? 6.594 -18.266 -12.859 1 98 84 PRO A O 1
ATOM 657 N N . GLY A 1 85 ? 5.602 -17.406 -11.117 1 98.31 85 GLY A N 1
ATOM 658 C CA . GLY A 1 85 ? 6.824 -17.25 -10.352 1 98.31 85 GLY A CA 1
ATOM 659 C C . GLY A 1 85 ? 6.668 -16.312 -9.172 1 98.31 85 GLY A C 1
ATOM 660 O O . GLY A 1 85 ? 5.547 -16 -8.766 1 98.31 85 GLY A O 1
ATOM 661 N N . THR A 1 86 ? 7.82 -15.992 -8.586 1 98.69 86 THR A N 1
ATOM 662 C CA . THR A 1 86 ? 7.797 -15.156 -7.395 1 98.69 86 THR A CA 1
ATOM 663 C C . THR A 1 86 ? 8.492 -13.82 -7.652 1 98.69 86 THR A C 1
ATOM 665 O O . THR A 1 86 ? 9.609 -13.789 -8.188 1 98.69 86 THR A O 1
ATOM 668 N N . PHE A 1 87 ? 7.809 -12.719 -7.359 1 98.88 87 PHE A N 1
ATOM 669 C CA . PHE A 1 87 ? 8.438 -11.406 -7.309 1 98.88 87 PHE A CA 1
ATOM 670 C C . PHE A 1 87 ? 9.016 -11.141 -5.922 1 98.88 87 PHE A C 1
ATOM 672 O O . PHE A 1 87 ? 8.391 -11.469 -4.914 1 98.88 87 PHE A O 1
ATOM 679 N N . THR A 1 88 ? 10.156 -10.562 -5.887 1 98.94 88 THR A N 1
ATOM 680 C CA . THR A 1 88 ? 10.766 -10.016 -4.68 1 98.94 88 THR A CA 1
ATOM 681 C C . THR A 1 88 ? 11.047 -8.523 -4.848 1 98.94 88 THR A C 1
ATOM 683 O O . THR A 1 88 ? 11.664 -8.109 -5.832 1 98.94 88 THR A O 1
ATOM 686 N N . VAL A 1 89 ? 10.602 -7.734 -3.973 1 98.94 89 VAL A N 1
ATOM 687 C CA . VAL A 1 89 ? 10.906 -6.309 -3.938 1 98.94 89 VAL A CA 1
ATOM 688 C C . VAL A 1 89 ? 11.867 -6.016 -2.785 1 98.94 89 VAL A C 1
ATOM 690 O O . VAL A 1 89 ? 11.633 -6.441 -1.652 1 98.94 89 VAL A O 1
ATOM 693 N N . LYS A 1 90 ? 12.898 -5.289 -3.057 1 98.88 90 LYS A N 1
ATOM 694 C CA . LYS A 1 90 ? 13.859 -4.809 -2.066 1 98.88 90 LYS A CA 1
ATOM 695 C C . LYS A 1 90 ? 13.961 -3.287 -2.094 1 98.88 90 LYS A C 1
ATOM 697 O O . LYS A 1 90 ? 13.977 -2.68 -3.166 1 98.88 90 LYS A O 1
ATOM 702 N N . LEU A 1 91 ? 14.078 -2.744 -0.908 1 98.81 91 LEU A N 1
ATOM 703 C CA . LEU A 1 91 ? 14.258 -1.298 -0.885 1 98.81 91 LEU A CA 1
ATOM 704 C C . LEU A 1 91 ? 15.234 -0.893 0.214 1 98.81 91 LEU A C 1
ATOM 706 O O . LEU A 1 91 ? 15.531 -1.686 1.11 1 98.81 91 LEU A O 1
ATOM 710 N N . LYS A 1 92 ? 15.812 0.283 0.042 1 98.81 92 LYS A N 1
ATOM 711 C CA . LYS A 1 92 ? 16.812 0.841 0.953 1 98.81 92 LYS A CA 1
ATOM 712 C C . LYS A 1 92 ? 16.609 2.346 1.118 1 98.81 92 LYS A C 1
ATOM 714 O O . LYS A 1 92 ? 16.328 3.051 0.15 1 98.81 92 LYS A O 1
ATOM 719 N N . ASP A 1 93 ? 16.812 2.754 2.367 1 98.81 93 ASP A N 1
ATOM 720 C CA . ASP A 1 93 ? 16.781 4.199 2.559 1 98.81 93 ASP A CA 1
ATOM 721 C C . ASP A 1 93 ? 18.188 4.773 2.703 1 98.81 93 ASP A C 1
ATOM 723 O O . ASP A 1 93 ? 19.172 4.035 2.646 1 98.81 93 ASP A O 1
ATOM 727 N N . THR A 1 94 ? 18.312 6.066 2.883 1 98.62 94 THR A N 1
ATOM 728 C CA . THR A 1 94 ? 19.578 6.77 2.871 1 98.62 94 THR A CA 1
ATOM 729 C C . THR A 1 94 ? 20.375 6.461 4.137 1 98.62 94 THR A C 1
ATOM 731 O O . THR A 1 94 ? 21.578 6.742 4.203 1 98.62 94 THR A O 1
ATOM 734 N N . SER A 1 95 ? 19.812 5.93 5.121 1 98 95 SER A N 1
ATOM 735 C CA . SER A 1 95 ? 20.516 5.574 6.344 1 98 95 SER A CA 1
ATOM 736 C C . SER A 1 95 ? 21.047 4.145 6.281 1 98 95 SER A C 1
ATOM 738 O O . SER A 1 95 ? 21.828 3.725 7.148 1 98 95 SER A O 1
ATOM 740 N N . GLY A 1 96 ? 20.5 3.408 5.348 1 98 96 GLY A N 1
ATOM 741 C CA . GLY A 1 96 ? 20.969 2.045 5.176 1 98 96 GLY A CA 1
ATOM 742 C C . GLY A 1 96 ? 19.969 1 5.629 1 98 96 GLY A C 1
ATOM 743 O O . GLY A 1 96 ? 20.203 -0.201 5.477 1 98 96 GLY A O 1
ATOM 744 N N . ASP A 1 97 ? 18.891 1.442 6.141 1 98.56 97 ASP A N 1
ATOM 745 C CA . ASP A 1 97 ? 17.844 0.48 6.477 1 98.56 97 ASP A CA 1
ATOM 746 C C . ASP A 1 97 ? 17.25 -0.153 5.219 1 98.56 97 ASP A C 1
ATOM 748 O O . ASP A 1 97 ? 17.188 0.491 4.172 1 98.56 97 ASP A O 1
ATOM 752 N N . THR A 1 98 ? 16.859 -1.426 5.363 1 98.81 98 THR A N 1
ATOM 753 C CA . THR A 1 98 ? 16.344 -2.146 4.199 1 98.81 98 THR A CA 1
ATOM 754 C C . THR A 1 98 ? 14.977 -2.754 4.5 1 98.81 98 THR A C 1
ATOM 756 O O . THR A 1 98 ? 14.609 -2.918 5.664 1 98.81 98 THR A O 1
ATOM 759 N N . GLY A 1 99 ? 14.195 -2.961 3.438 1 98.81 99 GLY A N 1
ATOM 760 C CA . GLY A 1 99 ? 12.969 -3.732 3.455 1 98.81 99 GLY A CA 1
ATOM 761 C C . GLY A 1 99 ? 12.867 -4.727 2.312 1 98.81 99 GLY A C 1
ATOM 762 O O . GLY A 1 99 ? 13.562 -4.59 1.304 1 98.81 99 GLY A O 1
ATOM 763 N N . GLU A 1 100 ? 12.055 -5.684 2.541 1 98.81 100 GLU A N 1
ATOM 764 C CA . GLU A 1 100 ? 11.828 -6.699 1.519 1 98.81 100 GLU A CA 1
ATOM 765 C C . GLU A 1 100 ? 10.43 -7.297 1.623 1 98.81 100 GLU A C 1
ATOM 767 O O . GLU A 1 100 ? 9.891 -7.43 2.723 1 98.81 100 GLU A O 1
ATOM 772 N N . ALA A 1 101 ? 9.875 -7.688 0.472 1 98.81 101 ALA A N 1
ATOM 773 C CA . ALA A 1 101 ? 8.594 -8.391 0.408 1 98.81 101 ALA A CA 1
ATOM 774 C C . ALA A 1 101 ? 8.508 -9.25 -0.85 1 98.81 101 ALA A C 1
ATOM 776 O O . ALA A 1 101 ? 9.195 -8.992 -1.837 1 98.81 101 ALA A O 1
ATOM 777 N N . GLN A 1 102 ? 7.664 -10.203 -0.77 1 98.75 102 GLN A N 1
ATOM 778 C CA . GLN A 1 102 ? 7.473 -11.102 -1.899 1 98.75 102 GLN A CA 1
ATOM 779 C C . GLN A 1 102 ? 5.992 -11.273 -2.221 1 98.75 102 GLN A C 1
ATOM 781 O O . GLN A 1 102 ? 5.137 -11.109 -1.346 1 98.75 102 GLN A O 1
ATOM 786 N N . VAL A 1 103 ? 5.742 -11.625 -3.477 1 98.56 103 VAL A N 1
ATOM 787 C CA . VAL A 1 103 ? 4.395 -11.953 -3.928 1 98.56 103 VAL A CA 1
ATOM 788 C C . VAL A 1 103 ? 4.465 -12.961 -5.07 1 98.56 103 VAL A C 1
ATOM 790 O O . VAL A 1 103 ? 5.332 -12.867 -5.941 1 98.56 103 VAL A O 1
ATOM 793 N N . LYS A 1 104 ? 3.609 -13.922 -5.004 1 97.44 104 LYS A N 1
ATOM 794 C CA . LYS A 1 104 ? 3.574 -14.938 -6.051 1 97.44 104 LYS A CA 1
ATOM 795 C C . LYS A 1 104 ? 2.689 -14.5 -7.215 1 97.44 104 LYS A C 1
ATOM 797 O O . LYS A 1 104 ? 1.586 -13.992 -7.008 1 97.44 104 LYS A O 1
ATOM 802 N N . LEU A 1 105 ? 3.211 -14.625 -8.383 1 98 105 LEU A N 1
ATOM 803 C CA . LEU A 1 105 ? 2.432 -14.484 -9.609 1 98 105 LEU A CA 1
ATOM 804 C C . LEU A 1 105 ? 1.884 -15.828 -10.062 1 98 105 LEU A C 1
ATOM 806 O O . LEU A 1 105 ? 2.65 -16.734 -10.414 1 98 105 LEU A O 1
ATOM 810 N N . GLU A 1 106 ? 0.646 -15.945 -9.969 1 95.88 106 GLU A N 1
ATOM 811 C CA . GLU A 1 106 ? -0.063 -17.062 -10.594 1 95.88 106 GLU A CA 1
ATOM 812 C C . GLU A 1 106 ? -0.842 -16.594 -11.828 1 95.88 106 GLU A C 1
ATOM 814 O O . GLU A 1 106 ? -1.23 -15.43 -11.914 1 95.88 106 GLU A O 1
ATOM 819 N N . LEU A 1 107 ? -1 -17.469 -12.695 1 95.75 107 LEU A N 1
ATOM 820 C CA . LEU A 1 107 ? -1.737 -17.125 -13.906 1 95.75 107 LEU A CA 1
ATOM 821 C C . LEU A 1 107 ? -3.139 -17.719 -13.883 1 95.75 107 LEU A C 1
ATOM 823 O O . LEU A 1 107 ? -3.346 -18.812 -13.32 1 95.75 107 LEU A O 1
ATOM 827 N N . ALA A 1 108 ? -4.031 -16.984 -14.492 1 90.12 108 ALA A N 1
ATOM 828 C CA . ALA A 1 108 ? -5.414 -17.453 -14.57 1 90.12 108 ALA A CA 1
ATOM 829 C C . ALA A 1 108 ? -5.582 -18.516 -15.656 1 90.12 108 ALA A C 1
ATOM 831 O O . ALA A 1 108 ? -4.824 -18.547 -16.625 1 90.12 108 ALA A O 1
ATOM 832 N N . MET B 1 1 ? -4.586 -11.961 15.625 1 81.56 1 MET B N 1
ATOM 833 C CA . MET B 1 1 ? -3.307 -11.266 15.508 1 81.56 1 MET B CA 1
ATOM 834 C C . MET B 1 1 ? -3.471 -9.93 14.789 1 81.56 1 MET B C 1
ATOM 836 O O . MET B 1 1 ? -4.395 -9.758 13.992 1 81.56 1 MET B O 1
ATOM 840 N N . PRO B 1 2 ? -2.67 -9.047 15.039 1 94.81 2 PRO B N 1
ATOM 841 C CA . PRO B 1 2 ? -2.896 -7.754 14.398 1 94.81 2 PRO B CA 1
ATOM 842 C C . PRO B 1 2 ? -2.588 -7.781 12.898 1 94.81 2 PRO B C 1
ATOM 844 O O . PRO B 1 2 ? -1.645 -8.445 12.469 1 94.81 2 PRO B O 1
ATOM 847 N N . ILE B 1 3 ? -3.436 -7.273 12.094 1 98.38 3 ILE B N 1
ATOM 848 C CA . ILE B 1 3 ? -3.223 -7.105 10.656 1 98.38 3 ILE B CA 1
ATOM 849 C C . ILE B 1 3 ? -2.367 -5.867 10.406 1 98.38 3 ILE B C 1
ATOM 851 O O . ILE B 1 3 ? -2.793 -4.742 10.688 1 98.38 3 ILE B O 1
ATOM 855 N N . ARG B 1 4 ? -1.275 -6.098 9.82 1 98.38 4 ARG B N 1
ATOM 856 C CA . ARG B 1 4 ? -0.428 -4.957 9.492 1 98.38 4 ARG B CA 1
ATOM 857 C C . ARG B 1 4 ? -1.084 -4.074 8.438 1 98.38 4 ARG B C 1
ATOM 859 O O . ARG B 1 4 ? -1.529 -4.566 7.398 1 98.38 4 ARG B O 1
ATOM 866 N N . THR B 1 5 ? -1.109 -2.771 8.781 1 98.81 5 THR B N 1
ATOM 867 C CA . THR B 1 5 ? -1.786 -1.818 7.906 1 98.81 5 THR B CA 1
ATOM 868 C C . THR B 1 5 ? -0.941 -0.562 7.719 1 98.81 5 THR B C 1
ATOM 870 O O . THR B 1 5 ? -0.376 -0.038 8.68 1 98.81 5 THR B O 1
ATOM 873 N N . ILE B 1 6 ? -0.806 -0.139 6.43 1 98.75 6 ILE B N 1
ATOM 874 C CA . ILE B 1 6 ? -0.113 1.1 6.094 1 98.75 6 ILE B CA 1
ATOM 875 C C . ILE B 1 6 ? -1.079 2.061 5.402 1 98.75 6 ILE B C 1
ATOM 877 O O . ILE B 1 6 ? -1.882 1.646 4.562 1 98.75 6 ILE B O 1
ATOM 881 N N . VAL B 1 7 ? -0.994 3.35 5.73 1 98.88 7 VAL B N 1
ATOM 882 C CA . VAL B 1 7 ? -1.878 4.344 5.133 1 98.88 7 VAL B CA 1
ATOM 883 C C . VAL B 1 7 ? -1.056 5.527 4.621 1 98.88 7 VAL B C 1
ATOM 885 O O . VAL B 1 7 ? -0.098 5.953 5.273 1 98.88 7 VAL B O 1
ATOM 888 N N . ARG B 1 8 ? -1.51 6.062 3.457 1 98.69 8 ARG B N 1
ATOM 889 C CA . ARG B 1 8 ? -0.821 7.188 2.84 1 98.69 8 ARG B CA 1
ATOM 890 C C . ARG B 1 8 ? -1.813 8.148 2.193 1 98.69 8 ARG B C 1
ATOM 892 O O . ARG B 1 8 ? -2.951 7.773 1.907 1 98.69 8 ARG B O 1
ATOM 899 N N . LEU B 1 9 ? -1.347 9.32 1.988 1 98.56 9 LEU B N 1
ATOM 900 C CA . LEU B 1 9 ? -2.135 10.328 1.285 1 98.56 9 LEU B CA 1
ATOM 901 C C . LEU B 1 9 ? -1.465 10.727 -0.025 1 98.56 9 LEU B C 1
ATOM 903 O O . LEU B 1 9 ? -0.24 10.859 -0.084 1 98.56 9 LEU B O 1
ATOM 907 N N . THR B 1 10 ? -2.32 10.977 -1.063 1 97.69 10 THR B N 1
ATOM 908 C CA . THR B 1 10 ? -1.843 11.492 -2.342 1 97.69 10 THR B CA 1
ATOM 909 C C . THR B 1 10 ? -2.762 12.594 -2.852 1 97.69 10 THR B C 1
ATOM 911 O O . THR B 1 10 ? -3.926 12.344 -3.172 1 97.69 10 THR B O 1
ATOM 914 N N . PRO B 1 11 ? -2.201 13.805 -3.045 1 97.25 11 PRO B N 1
ATOM 915 C CA . PRO B 1 11 ? -0.898 14.289 -2.58 1 97.25 11 PRO B CA 1
ATOM 916 C C . PRO B 1 11 ? -0.764 14.25 -1.061 1 97.25 11 PRO B C 1
ATOM 918 O O . PRO B 1 11 ? -1.771 14.25 -0.347 1 97.25 11 PRO B O 1
ATOM 921 N N . ALA B 1 12 ? 0.437 14.305 -0.599 1 95.38 12 ALA B N 1
ATOM 922 C CA . ALA B 1 12 ? 0.715 14.18 0.829 1 95.38 12 ALA B CA 1
ATOM 923 C C . ALA B 1 12 ? 0.259 15.422 1.59 1 95.38 12 ALA B C 1
ATOM 925 O O . ALA B 1 12 ? -0.127 15.336 2.758 1 95.38 12 ALA B O 1
ATOM 926 N N . LYS B 1 13 ? 0.388 16.531 0.962 1 95.56 13 LYS B N 1
ATOM 927 C CA . LYS B 1 13 ? -0.009 17.812 1.528 1 95.56 13 LYS B CA 1
ATOM 928 C C . LYS B 1 13 ? -0.909 18.578 0.567 1 95.56 13 LYS B C 1
ATOM 930 O O . LYS B 1 13 ? -0.472 19.547 -0.062 1 95.56 13 LYS B O 1
ATOM 935 N N . PRO B 1 14 ? -2.162 18.172 0.505 1 97.94 14 PRO B N 1
ATOM 936 C CA . PRO B 1 14 ? -3.078 18.844 -0.414 1 97.94 14 PRO B CA 1
ATOM 937 C C . PRO B 1 14 ? -3.371 20.281 0.001 1 97.94 14 PRO B C 1
ATOM 939 O O . PRO B 1 14 ? -3.252 20.625 1.181 1 97.94 14 PRO B O 1
ATOM 942 N N . LYS B 1 15 ? -3.723 21.109 -0.967 1 97.19 15 LYS B N 1
ATOM 943 C CA . LYS B 1 15 ? -4.203 22.453 -0.679 1 97.19 15 LYS B CA 1
ATOM 944 C C . LYS B 1 15 ? -5.633 22.422 -0.143 1 97.19 15 LYS B C 1
ATOM 946 O O . LYS B 1 15 ? -6.391 21.5 -0.434 1 97.19 15 LYS B O 1
ATOM 951 N N . ALA B 1 16 ? -5.84 23.453 0.568 1 96.81 16 ALA B N 1
ATOM 952 C CA . ALA B 1 16 ? -7.223 23.562 1.028 1 96.81 16 ALA B CA 1
ATOM 953 C C . ALA B 1 16 ? -8.195 23.531 -0.146 1 96.81 16 ALA B C 1
ATOM 955 O O . ALA B 1 16 ? -7.996 24.219 -1.145 1 96.81 16 ALA B O 1
ATOM 956 N N . GLY B 1 17 ? -9.148 22.672 -0.033 1 97.62 17 GLY B N 1
ATOM 957 C CA . GLY B 1 17 ? -10.172 22.578 -1.063 1 97.62 17 GLY B CA 1
ATOM 958 C C . GLY B 1 17 ? -9.82 21.578 -2.154 1 97.62 17 GLY B C 1
ATOM 959 O O . GLY B 1 17 ? -10.68 21.234 -2.973 1 97.62 17 GLY B O 1
ATOM 960 N N . GLU B 1 18 ? -8.625 21.047 -2.141 1 98.12 18 GLU B N 1
ATOM 961 C CA . GLU B 1 18 ? -8.172 20.109 -3.154 1 98.12 18 GLU B CA 1
ATOM 962 C C . GLU B 1 18 ? -8.602 18.688 -2.816 1 98.12 18 GLU B C 1
ATOM 964 O O . GLU B 1 18 ? -8.648 18.297 -1.645 1 98.12 18 GLU B O 1
ATOM 969 N N . GLU B 1 19 ? -8.898 17.969 -3.793 1 98.5 19 GLU B N 1
ATOM 970 C CA . GLU B 1 19 ? -9.164 16.547 -3.59 1 98.5 19 GLU B CA 1
ATOM 971 C C . GLU B 1 19 ? -7.863 15.781 -3.377 1 98.5 19 GLU B C 1
ATOM 973 O O . GLU B 1 19 ? -6.848 16.078 -4.004 1 98.5 19 GLU B O 1
ATOM 978 N N . PHE B 1 20 ? -7.898 14.82 -2.447 1 98.56 20 PHE B N 1
ATOM 979 C CA . PHE B 1 20 ? -6.789 13.898 -2.242 1 98.56 20 PHE B CA 1
ATOM 980 C C . PHE B 1 20 ? -7.301 12.477 -2 1 98.56 20 PHE B C 1
ATOM 982 O O . PHE B 1 20 ? -8.5 12.273 -1.772 1 98.56 20 PHE B O 1
ATOM 989 N N . ARG B 1 21 ? -6.465 11.547 -2.105 1 98.69 21 ARG B N 1
ATOM 990 C CA . ARG B 1 21 ? -6.789 10.141 -1.924 1 98.69 21 ARG B CA 1
ATOM 991 C C . ARG B 1 21 ? -6.078 9.562 -0.702 1 98.69 21 ARG B C 1
ATOM 993 O O . ARG B 1 21 ? -4.898 9.836 -0.479 1 98.69 21 ARG B O 1
ATOM 1000 N N . LEU B 1 22 ? -6.793 8.906 0.077 1 98.88 22 LEU B N 1
ATOM 1001 C CA . LEU B 1 22 ? -6.258 8.062 1.138 1 98.88 22 LEU B CA 1
ATOM 1002 C C . LEU B 1 22 ? -6.18 6.605 0.685 1 98.88 22 LEU B C 1
ATOM 1004 O O . LEU B 1 22 ? -7.176 6.039 0.223 1 98.88 22 LEU B O 1
ATOM 1008 N N . GLN B 1 23 ? -5.027 6.031 0.797 1 98.81 23 GLN B N 1
ATOM 1009 C CA . GLN B 1 23 ? -4.828 4.633 0.424 1 98.81 23 GLN B CA 1
ATOM 1010 C C . GLN B 1 23 ? -4.371 3.805 1.621 1 98.81 23 GLN B C 1
ATOM 1012 O O . GLN B 1 23 ? -3.379 4.137 2.271 1 98.81 23 GLN B O 1
ATOM 1017 N N . ALA B 1 24 ? -5.07 2.754 1.901 1 98.88 24 ALA B N 1
ATOM 1018 C CA . ALA B 1 24 ? -4.73 1.802 2.955 1 98.88 24 ALA B CA 1
ATOM 1019 C C . ALA B 1 24 ? -4.352 0.444 2.369 1 98.88 24 ALA B C 1
ATOM 1021 O O . ALA B 1 24 ? -5.102 -0.123 1.57 1 98.88 24 ALA B O 1
ATOM 1022 N N . VAL B 1 25 ? -3.229 -0.021 2.746 1 98.81 25 VAL B N 1
ATOM 1023 C CA . VAL B 1 25 ? -2.799 -1.349 2.316 1 98.81 25 VAL B CA 1
ATOM 1024 C C . VAL B 1 25 ? -2.666 -2.266 3.531 1 98.81 25 VAL B C 1
ATOM 1026 O O . VAL B 1 25 ? -2.139 -1.858 4.57 1 98.81 25 VAL B O 1
ATOM 1029 N N . ALA B 1 26 ? -3.121 -3.488 3.414 1 98.88 26 ALA B N 1
ATOM 1030 C CA . ALA B 1 26 ? -3.057 -4.461 4.504 1 98.88 26 ALA B CA 1
ATOM 1031 C C . ALA B 1 26 ? -2.305 -5.715 4.078 1 98.88 26 ALA B C 1
ATOM 1033 O O . ALA B 1 26 ? -2.508 -6.223 2.971 1 98.88 26 ALA B O 1
ATOM 1034 N N . GLN B 1 27 ? -1.438 -6.141 4.961 1 98.69 27 GLN B N 1
ATOM 1035 C CA . GLN B 1 27 ? -0.871 -7.473 4.762 1 98.69 27 GLN B CA 1
ATOM 1036 C C . GLN B 1 27 ? -1.853 -8.562 5.184 1 98.69 27 GLN B C 1
ATOM 1038 O O . GLN B 1 27 ? -2.066 -8.781 6.379 1 98.69 27 GLN B O 1
ATOM 1043 N N . HIS B 1 28 ? -2.416 -9.18 4.266 1 98.75 28 HIS B N 1
ATOM 1044 C CA . HIS B 1 28 ? -3.453 -10.172 4.531 1 98.75 28 HIS B CA 1
ATOM 1045 C C . HIS B 1 28 ? -3.646 -11.102 3.338 1 98.75 28 HIS B C 1
ATOM 1047 O O . HIS B 1 28 ? -3.695 -10.648 2.193 1 98.75 28 HIS B O 1
ATOM 1053 N N . PRO B 1 29 ? -3.812 -12.367 3.594 1 97.06 29 PRO B N 1
ATOM 1054 C CA . PRO B 1 29 ? -3.945 -13.312 2.484 1 97.06 29 PRO B CA 1
ATOM 1055 C C . PRO B 1 29 ? -5.281 -13.188 1.755 1 97.06 29 PRO B C 1
ATOM 1057 O O . PRO B 1 29 ? -5.391 -13.578 0.592 1 97.06 29 PRO B O 1
ATOM 1060 N N . ASN B 1 30 ? -6.348 -12.688 2.387 1 98.25 30 ASN B N 1
ATOM 1061 C CA . ASN B 1 30 ? -7.684 -12.539 1.819 1 98.25 30 ASN B CA 1
ATOM 1062 C C . ASN B 1 30 ? -8.141 -13.82 1.13 1 98.25 30 ASN B C 1
ATOM 1064 O O . ASN B 1 30 ? -8.539 -13.797 -0.036 1 98.25 30 ASN B O 1
ATOM 1068 N N . GLU B 1 31 ? -8.141 -14.898 1.918 1 97.56 31 GLU B N 1
ATOM 1069 C CA . GLU B 1 31 ? -8.508 -16.219 1.413 1 97.56 31 GLU B CA 1
ATOM 1070 C C . GLU B 1 31 ? -10 -16.281 1.085 1 97.56 31 GLU B C 1
ATOM 1072 O O . GLU B 1 31 ? -10.844 -16.172 1.976 1 97.56 31 GLU B O 1
ATOM 1077 N N . PRO B 1 32 ? -10.336 -16.5 -0.158 1 97.06 32 PRO B N 1
ATOM 1078 C CA . PRO B 1 32 ? -11.734 -16.438 -0.578 1 97.06 32 PRO B CA 1
ATOM 1079 C C . PRO B 1 32 ? -12.531 -17.672 -0.193 1 97.06 32 PRO B C 1
ATOM 1081 O O . PRO B 1 32 ? -13.758 -17.672 -0.244 1 97.06 32 PRO B O 1
ATOM 1084 N N . GLY B 1 33 ? -11.828 -18.891 0.126 1 96.94 33 GLY B N 1
ATOM 1085 C CA . GLY B 1 33 ? -12.523 -20.109 0.493 1 96.94 33 GLY B CA 1
ATOM 1086 C C . GLY B 1 33 ? -12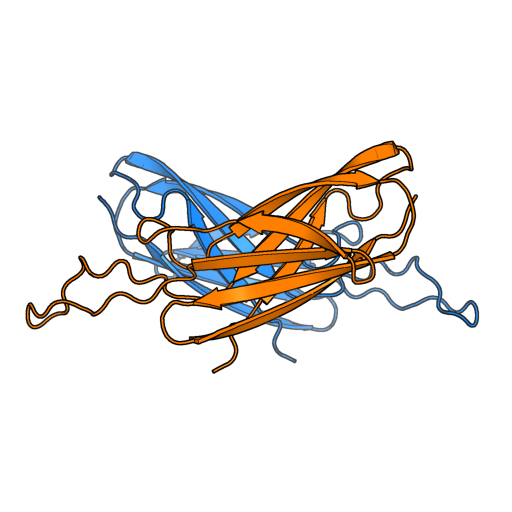.797 -21.031 -0.689 1 96.94 33 GLY B C 1
ATOM 1087 O O . GLY B 1 33 ? -13.562 -21.984 -0.579 1 96.94 33 GLY B O 1
ATOM 1088 N N . THR B 1 34 ? -12.273 -20.625 -1.812 1 96.31 34 THR B N 1
ATOM 1089 C CA . THR B 1 34 ? -12.492 -21.422 -3.014 1 96.31 34 THR B CA 1
ATOM 1090 C C . THR B 1 34 ? -11.203 -22.125 -3.436 1 96.31 34 THR B C 1
ATOM 1092 O O . THR B 1 34 ? -11.227 -22.984 -4.324 1 96.31 34 THR B O 1
ATOM 1095 N N . ARG B 1 35 ? -10.109 -21.812 -2.793 1 93.31 35 ARG B N 1
ATOM 1096 C CA . ARG B 1 35 ? -8.82 -22.422 -3.121 1 93.31 35 ARG B CA 1
ATOM 1097 C C . ARG B 1 35 ? -8.648 -23.75 -2.393 1 93.31 35 ARG B C 1
ATOM 1099 O O . ARG B 1 35 ? -9.289 -24 -1.364 1 93.31 35 ARG B O 1
ATOM 1106 N N . ARG B 1 36 ? -7.867 -24.578 -2.979 1 95.44 36 ARG B N 1
ATOM 1107 C CA . ARG B 1 36 ? -7.555 -25.875 -2.371 1 95.44 36 ARG B CA 1
ATOM 1108 C C . ARG B 1 36 ? -6.062 -26 -2.088 1 95.44 36 ARG B C 1
ATOM 1110 O O . ARG B 1 36 ? -5.238 -25.422 -2.811 1 95.44 36 ARG B O 1
ATOM 1117 N N . ASP B 1 37 ? -5.781 -26.766 -1.042 1 94.62 37 ASP B N 1
ATOM 1118 C CA . ASP B 1 37 ? -4.375 -26.984 -0.726 1 94.62 37 ASP B CA 1
ATOM 1119 C C . ASP B 1 37 ? -3.801 -28.141 -1.554 1 94.62 37 ASP B C 1
ATOM 1121 O O . ASP B 1 37 ? -4.461 -28.641 -2.463 1 94.62 37 ASP B O 1
ATOM 1125 N N . ALA B 1 38 ? -2.643 -28.422 -1.293 1 93.19 38 ALA B N 1
ATOM 1126 C CA . ALA B 1 38 ? -1.928 -29.422 -2.076 1 93.19 38 ALA B CA 1
ATOM 1127 C C . ALA B 1 38 ? -2.59 -30.797 -1.949 1 93.19 38 ALA B C 1
ATOM 1129 O O . ALA B 1 38 ? -2.441 -31.641 -2.828 1 93.19 38 ALA B O 1
ATOM 1130 N N . GLN B 1 39 ? -3.297 -31.016 -0.871 1 96.44 39 GLN B N 1
ATOM 1131 C CA . GLN B 1 39 ? -3.967 -32.281 -0.63 1 96.44 39 GLN B CA 1
ATOM 1132 C C . GLN B 1 39 ? -5.383 -32.281 -1.198 1 96.44 39 GLN B C 1
ATOM 1134 O O . GLN B 1 39 ? -6.094 -33.281 -1.117 1 96.44 39 GLN B O 1
ATOM 1139 N N . GLY B 1 40 ? -5.828 -31.188 -1.729 1 95.38 40 GLY B N 1
ATOM 1140 C CA . GLY B 1 40 ? -7.141 -31.078 -2.35 1 95.38 40 GLY B CA 1
ATOM 1141 C C . GLY B 1 40 ? -8.211 -30.562 -1.402 1 95.38 40 GLY B C 1
ATOM 1142 O O . GLY B 1 40 ? -9.375 -30.469 -1.775 1 95.38 40 GLY B O 1
ATOM 1143 N N . ASN B 1 41 ? -7.77 -30.281 -0.209 1 97.06 41 ASN B N 1
ATOM 1144 C CA . ASN B 1 41 ? -8.742 -29.781 0.762 1 97.06 41 ASN B CA 1
ATOM 1145 C C . ASN B 1 41 ? -9.016 -28.297 0.569 1 97.06 41 ASN B C 1
ATOM 1147 O O . ASN B 1 41 ? -8.102 -27.516 0.268 1 97.06 41 ASN B O 1
ATOM 1151 N N . LEU B 1 42 ? -10.211 -27.922 0.769 1 96.94 42 LEU B N 1
ATOM 1152 C CA . LEU B 1 42 ? -10.602 -26.516 0.691 1 96.94 42 LEU B CA 1
ATOM 1153 C C . LEU B 1 42 ? -9.953 -25.719 1.812 1 96.94 42 LEU B C 1
ATOM 1155 O O . LEU B 1 42 ? -9.914 -26.172 2.961 1 96.94 42 LEU B O 1
ATOM 1159 N N . ILE B 1 43 ? -9.414 -24.625 1.443 1 96.94 43 ILE B N 1
ATOM 1160 C CA . ILE B 1 43 ? -8.883 -23.703 2.439 1 96.94 43 ILE B CA 1
ATOM 1161 C C . ILE B 1 43 ? -10.008 -22.797 2.959 1 96.94 43 ILE B C 1
ATOM 1163 O O . ILE B 1 43 ? -10.68 -22.125 2.178 1 96.94 43 ILE B O 1
ATOM 1167 N N . PRO B 1 44 ? -10.195 -22.781 4.23 1 97.31 44 PRO B N 1
ATOM 1168 C CA . PRO B 1 44 ? -11.289 -21.969 4.762 1 97.31 44 PRO B CA 1
ATOM 1169 C C . PRO B 1 44 ? -11.148 -20.484 4.422 1 97.31 44 PRO B C 1
ATOM 1171 O O . PRO B 1 44 ? -10.039 -19.938 4.449 1 97.31 44 PRO B O 1
ATOM 1174 N N . ALA B 1 45 ? -12.242 -19.844 4.145 1 98.12 45 ALA B N 1
ATOM 1175 C CA . ALA B 1 45 ? -12.258 -18.422 3.83 1 98.12 45 ALA B CA 1
ATOM 1176 C C . ALA B 1 45 ? -11.781 -17.578 5.02 1 98.12 45 ALA B C 1
ATOM 1178 O O . ALA B 1 45 ? -12.078 -17.906 6.172 1 98.12 45 ALA B O 1
ATOM 1179 N N . ASN B 1 46 ? -11.078 -16.578 4.824 1 98.5 46 ASN B N 1
ATOM 1180 C CA . ASN B 1 46 ? -10.656 -15.523 5.746 1 98.5 46 ASN B CA 1
ATOM 1181 C C . ASN B 1 46 ? -10.219 -14.266 5.004 1 98.5 46 ASN B C 1
ATOM 1183 O O . ASN B 1 46 ? -9.133 -14.234 4.426 1 98.5 46 ASN B O 1
ATOM 1187 N N . TYR B 1 47 ? -11.031 -13.312 5.012 1 98.75 47 TYR B N 1
ATOM 1188 C CA . TYR B 1 47 ? -10.75 -12.102 4.254 1 98.75 47 TYR B CA 1
ATOM 1189 C C . TYR B 1 47 ? -11.195 -10.859 5.023 1 98.75 47 TYR B C 1
ATOM 1191 O O . TYR B 1 47 ? -12.023 -10.953 5.934 1 98.75 47 TYR B O 1
ATOM 1199 N N . ILE B 1 48 ? -10.617 -9.758 4.758 1 98.81 48 ILE B N 1
ATOM 1200 C CA . ILE B 1 48 ? -11.016 -8.492 5.359 1 98.81 48 ILE B CA 1
ATOM 1201 C C . ILE B 1 48 ? -12.43 -8.133 4.922 1 98.81 48 ILE B C 1
ATOM 1203 O O . ILE B 1 48 ? -12.719 -8.062 3.723 1 98.81 48 ILE B O 1
ATOM 1207 N N . ASN B 1 49 ? -13.297 -7.945 5.832 1 98.81 49 ASN B N 1
ATOM 1208 C CA . ASN B 1 49 ? -14.695 -7.719 5.461 1 98.81 49 ASN B CA 1
ATOM 1209 C C . ASN B 1 49 ? -15.211 -6.395 6.012 1 98.81 49 ASN B C 1
ATOM 1211 O O . ASN B 1 49 ? -16.391 -6.07 5.855 1 98.81 49 ASN B O 1
ATOM 1215 N N . LEU B 1 50 ? -14.344 -5.637 6.621 1 98.94 50 LEU B N 1
ATOM 1216 C CA . LEU B 1 50 ? -14.688 -4.305 7.102 1 98.94 50 LEU B CA 1
ATOM 1217 C C . LEU B 1 50 ? -13.477 -3.379 7.07 1 98.94 50 LEU B C 1
ATOM 1219 O O . LEU B 1 50 ? -12.406 -3.736 7.566 1 98.94 50 LEU B O 1
ATOM 1223 N N . VAL B 1 51 ? -13.68 -2.158 6.488 1 98.94 51 VAL B N 1
ATOM 1224 C CA . VAL B 1 51 ? -12.711 -1.073 6.52 1 98.94 51 VAL B CA 1
ATOM 1225 C C . VAL B 1 51 ? -13.406 0.236 6.883 1 98.94 51 VAL B C 1
ATOM 1227 O O . VAL B 1 51 ? -14.336 0.662 6.199 1 98.94 51 VAL B O 1
ATOM 1230 N N . GLU B 1 52 ? -12.938 0.813 7.906 1 98.94 52 GLU B N 1
ATOM 1231 C CA . GLU B 1 52 ? -13.5 2.082 8.359 1 98.94 52 GLU B CA 1
ATOM 1232 C C . GLU B 1 52 ? -12.438 3.178 8.391 1 98.94 52 GLU B C 1
ATOM 1234 O O . GLU B 1 52 ? -11.297 2.932 8.789 1 98.94 52 GLU B O 1
ATOM 1239 N N . VAL B 1 53 ? -12.875 4.352 8.016 1 98.94 53 VAL B N 1
ATOM 1240 C CA . VAL B 1 53 ? -11.984 5.508 8.031 1 98.94 53 VAL B CA 1
ATOM 1241 C C . VAL B 1 53 ? -12.547 6.582 8.953 1 98.94 53 VAL B C 1
ATOM 1243 O O . VAL B 1 53 ? -13.727 6.934 8.867 1 98.94 53 VAL B O 1
ATOM 1246 N N . TYR B 1 54 ? -11.734 7.02 9.805 1 98.94 54 TYR B N 1
ATOM 1247 C CA . TYR B 1 54 ? -12.086 8.094 10.719 1 98.94 54 TYR B CA 1
ATOM 1248 C C . TYR B 1 54 ? -11.219 9.32 10.484 1 98.94 54 TYR B C 1
ATOM 1250 O O . TYR B 1 54 ? -10.031 9.203 10.188 1 98.94 54 TYR B O 1
ATOM 1258 N N . PHE B 1 55 ? -11.844 10.461 10.602 1 98.88 55 PHE B N 1
ATOM 1259 C CA . PHE B 1 55 ? -11.133 11.734 10.656 1 98.88 55 PHE B CA 1
ATOM 1260 C C . PHE B 1 55 ? -11.422 12.453 11.961 1 98.88 55 PHE B C 1
ATOM 1262 O O . PHE B 1 55 ? -12.578 12.797 12.25 1 98.88 55 PHE B O 1
ATOM 1269 N N . GLU B 1 56 ? -10.312 12.68 12.711 1 98.56 56 GLU B N 1
ATOM 1270 C CA . GLU B 1 56 ? -10.461 13.32 14.016 1 98.56 56 GLU B CA 1
ATOM 1271 C C . GLU B 1 56 ? -11.57 12.664 14.836 1 98.56 56 GLU B C 1
ATOM 1273 O O . GLU B 1 56 ? -12.422 13.352 15.406 1 98.56 56 GLU B O 1
ATOM 1278 N N . GLY B 1 57 ? -11.633 11.375 14.695 1 98.31 57 GLY B N 1
ATOM 1279 C CA . GLY B 1 57 ? -12.5 10.586 15.547 1 98.31 57 GLY B CA 1
ATOM 1280 C C . GLY B 1 57 ? -13.867 10.336 14.938 1 98.31 57 GLY B C 1
ATOM 1281 O O . GLY B 1 57 ? -14.617 9.477 15.414 1 98.31 57 GLY B O 1
ATOM 1282 N N . GLU B 1 58 ? -14.219 11.031 13.828 1 98.44 58 GLU B N 1
ATOM 1283 C CA . GLU B 1 58 ? -15.508 10.859 13.164 1 98.44 58 GLU B CA 1
ATOM 1284 C C . GLU B 1 58 ? -15.383 9.93 11.961 1 98.44 58 GLU B C 1
ATOM 1286 O O . GLU B 1 58 ? -14.5 10.109 11.117 1 98.44 58 GLU B O 1
ATOM 1291 N N . LYS B 1 59 ? -16.312 8.984 11.891 1 98.88 59 LYS B N 1
ATOM 1292 C CA . LYS B 1 59 ? -16.281 8.094 10.734 1 98.88 59 LYS B CA 1
ATOM 1293 C C . LYS B 1 59 ? -16.656 8.844 9.461 1 98.88 59 LYS B C 1
ATOM 1295 O O . LYS B 1 59 ? -17.75 9.43 9.375 1 98.88 59 LYS B O 1
ATOM 1300 N N . VAL B 1 60 ? -15.773 8.734 8.508 1 98.81 60 VAL B N 1
ATOM 1301 C CA . VAL B 1 60 ? -16 9.539 7.309 1 98.81 60 VAL B CA 1
ATOM 1302 C C . VAL B 1 60 ? -16.156 8.625 6.098 1 98.81 60 VAL B C 1
ATOM 1304 O O . VAL B 1 60 ? -16.562 9.07 5.02 1 98.81 60 VAL B O 1
ATOM 1307 N N . ALA B 1 61 ? -15.891 7.336 6.184 1 98.81 61 ALA B N 1
ATOM 1308 C CA . ALA B 1 61 ? -16.062 6.363 5.105 1 98.81 61 ALA B CA 1
ATOM 1309 C C . ALA B 1 61 ? -16.078 4.938 5.645 1 98.81 61 ALA B C 1
ATOM 1311 O O . ALA B 1 61 ? -15.609 4.688 6.758 1 98.81 61 ALA B O 1
ATOM 1312 N N . GLU B 1 62 ? -16.594 4.047 4.891 1 98.81 62 GLU B N 1
ATOM 1313 C CA . GLU B 1 62 ? -16.641 2.621 5.203 1 98.81 62 GLU B CA 1
ATOM 1314 C C . GLU B 1 62 ? -16.703 1.777 3.932 1 98.81 62 GLU B C 1
ATOM 1316 O O . GLU B 1 62 ? -17.391 2.141 2.971 1 98.81 62 GLU B O 1
ATOM 1321 N N . ALA B 1 63 ? -16.031 0.702 3.932 1 98.75 63 ALA B N 1
ATOM 1322 C CA . ALA B 1 63 ? -16.125 -0.305 2.877 1 98.75 63 ALA B CA 1
ATOM 1323 C C . ALA B 1 63 ? -16.344 -1.696 3.463 1 98.75 63 ALA B C 1
ATOM 1325 O O . ALA B 1 63 ? -15.812 -2.016 4.535 1 98.75 63 ALA B O 1
ATOM 1326 N N . ARG B 1 64 ? -17.031 -2.504 2.76 1 98.69 64 ARG B N 1
ATOM 1327 C CA . ARG B 1 64 ? -17.297 -3.893 3.123 1 98.69 64 ARG B CA 1
ATOM 1328 C C . ARG B 1 64 ? -16.891 -4.84 1.994 1 98.69 64 ARG B C 1
ATOM 1330 O O . ARG B 1 64 ? -17.75 -5.316 1.248 1 98.69 64 ARG B O 1
ATOM 1337 N N . PRO B 1 65 ? -15.578 -5.141 1.956 1 98.56 65 PRO B N 1
ATOM 1338 C CA . PRO B 1 65 ? -15.102 -6.012 0.876 1 98.56 65 PRO B CA 1
ATOM 1339 C C . PRO B 1 65 ? -15.664 -7.43 0.973 1 98.56 65 PRO B C 1
ATOM 1341 O O . PRO B 1 65 ? -16.094 -7.855 2.049 1 98.56 65 PRO B O 1
ATOM 1344 N N . GLY B 1 66 ? -15.594 -8.102 -0.141 1 98.19 66 GLY B N 1
ATOM 1345 C CA . GLY B 1 66 ? -16.031 -9.484 -0.199 1 98.19 66 GLY B CA 1
ATOM 1346 C C . GLY B 1 66 ? -14.906 -10.469 -0.431 1 98.19 66 GLY B C 1
ATOM 1347 O O . GLY B 1 66 ? -13.734 -10.078 -0.442 1 98.19 66 GLY B O 1
ATOM 1348 N N . PRO B 1 67 ? -15.289 -11.672 -0.544 1 97.56 67 PRO B N 1
ATOM 1349 C CA . PRO B 1 67 ? -14.297 -12.742 -0.637 1 97.56 67 PRO B CA 1
ATOM 1350 C C . PRO B 1 67 ? -13.469 -12.672 -1.915 1 97.56 67 PRO B C 1
ATOM 1352 O O . PRO B 1 67 ? -12.445 -13.352 -2.029 1 97.56 67 PRO B O 1
ATOM 1355 N N . SER B 1 68 ? -13.906 -11.867 -2.914 1 95.94 68 SER B N 1
ATOM 1356 C CA . SER B 1 68 ? -13.203 -11.797 -4.191 1 95.94 68 SER B CA 1
ATOM 1357 C C . SER B 1 68 ? -12.039 -10.82 -4.129 1 95.94 68 SER B C 1
ATOM 1359 O O . SER B 1 68 ? -11.297 -10.664 -5.102 1 95.94 68 SER B O 1
ATOM 1361 N N . THR B 1 69 ? -11.867 -10.094 -2.965 1 97.12 69 THR B N 1
ATOM 1362 C CA . THR B 1 69 ? -10.766 -9.148 -2.811 1 97.12 69 THR B CA 1
ATOM 1363 C C . THR B 1 69 ? -9.43 -9.883 -2.727 1 97.12 69 THR B C 1
ATOM 1365 O O . THR B 1 69 ? -9.297 -10.859 -1.989 1 97.12 69 THR B O 1
ATOM 1368 N N . SER B 1 70 ? -8.469 -9.383 -3.467 1 95.69 70 SER B N 1
ATOM 1369 C CA . SER B 1 70 ? -7.168 -10.031 -3.611 1 95.69 70 SER B CA 1
ATOM 1370 C C . SER B 1 70 ? -6.348 -9.906 -2.332 1 95.69 70 SER B C 1
ATOM 1372 O O . SER B 1 70 ? -6.684 -9.125 -1.444 1 95.69 70 SER B O 1
ATOM 1374 N N . ALA B 1 71 ? -5.238 -10.758 -2.256 1 97.62 71 ALA B N 1
ATOM 1375 C CA . ALA B 1 71 ? -4.273 -10.695 -1.163 1 97.62 71 ALA B CA 1
ATOM 1376 C C . ALA B 1 71 ? -3.582 -9.336 -1.118 1 97.62 71 ALA B C 1
ATOM 1378 O O . ALA B 1 71 ? -3.34 -8.719 -2.16 1 97.62 71 ALA B O 1
ATOM 1379 N N . ASN B 1 72 ? -3.258 -8.828 0.084 1 98.75 72 ASN B N 1
ATOM 1380 C CA . ASN B 1 72 ? -2.602 -7.547 0.325 1 98.75 72 ASN B CA 1
ATOM 1381 C C . ASN B 1 72 ? -3.355 -6.398 -0.339 1 98.75 72 ASN B C 1
ATOM 1383 O O . ASN B 1 72 ? -2.768 -5.617 -1.092 1 98.75 72 ASN B O 1
ATOM 1387 N N . PRO B 1 73 ? -4.602 -6.281 0.053 1 98.75 73 PRO B N 1
ATOM 1388 C CA . PRO B 1 73 ? -5.477 -5.359 -0.675 1 98.75 73 PRO B CA 1
ATOM 1389 C C . PRO B 1 73 ? -5.109 -3.895 -0.451 1 98.75 73 PRO B C 1
ATOM 1391 O O . PRO B 1 73 ? -4.582 -3.543 0.606 1 98.75 73 PRO B O 1
ATOM 1394 N N . LEU B 1 74 ? -5.395 -3.129 -1.382 1 98.69 74 LEU B N 1
ATOM 1395 C CA . LEU B 1 74 ? -5.344 -1.673 -1.314 1 98.69 74 LEU B CA 1
ATOM 1396 C C . LEU B 1 74 ? -6.746 -1.079 -1.361 1 98.69 74 LEU B C 1
ATOM 1398 O O . LEU B 1 74 ? -7.516 -1.359 -2.285 1 98.69 74 LEU B O 1
ATOM 1402 N N . TYR B 1 75 ? -7.043 -0.311 -0.377 1 98.75 75 TYR B N 1
ATOM 1403 C CA . TYR B 1 75 ? -8.32 0.396 -0.318 1 98.75 75 TYR B CA 1
ATOM 1404 C C . TYR B 1 75 ? -8.117 1.896 -0.493 1 98.75 75 TYR B C 1
ATOM 1406 O O . TYR B 1 75 ? -7.328 2.512 0.228 1 98.75 75 TYR B O 1
ATOM 1414 N N . GLY B 1 76 ? -8.867 2.467 -1.43 1 98.62 76 GLY B N 1
ATOM 1415 C CA . GLY B 1 76 ? -8.758 3.896 -1.675 1 98.62 76 GLY B CA 1
ATOM 1416 C C . GLY B 1 76 ? -10.031 4.652 -1.357 1 98.62 76 GLY B C 1
ATOM 1417 O O . GLY B 1 76 ? -11.133 4.152 -1.59 1 98.62 76 GLY B O 1
ATOM 1418 N N . PHE B 1 77 ? -9.859 5.828 -0.836 1 98.88 77 PHE B N 1
ATOM 1419 C CA . PHE B 1 77 ? -10.945 6.746 -0.509 1 98.88 77 PHE B CA 1
ATOM 1420 C C . PHE B 1 77 ? -10.617 8.164 -0.964 1 98.88 77 PHE B C 1
ATOM 1422 O O . PHE B 1 77 ? -9.484 8.625 -0.798 1 98.88 77 PHE B O 1
ATOM 1429 N N . LYS B 1 78 ? -11.555 8.797 -1.514 1 98.69 78 LYS B N 1
ATOM 1430 C CA . LYS B 1 78 ? -11.367 10.18 -1.952 1 98.69 78 LYS B CA 1
ATOM 1431 C C . LYS B 1 78 ? -12 11.156 -0.967 1 98.69 78 LYS B C 1
ATOM 1433 O O . LYS B 1 78 ? -13.133 10.961 -0.524 1 98.69 78 LYS B O 1
ATOM 1438 N N . PHE B 1 79 ? -11.234 12.219 -0.678 1 98.69 79 PHE B N 1
ATOM 1439 C CA . PHE B 1 79 ? -11.703 13.273 0.218 1 98.69 79 PHE B CA 1
ATOM 1440 C C . PHE B 1 79 ? -11.312 14.648 -0.312 1 98.69 79 PHE B C 1
ATOM 1442 O O . PHE B 1 79 ? -10.484 14.758 -1.217 1 98.69 79 PHE B O 1
ATOM 1449 N N . LYS B 1 80 ? -11.953 15.633 0.224 1 98.31 80 LYS B N 1
ATOM 1450 C CA . LYS B 1 80 ? -11.562 17.031 0.03 1 98.31 80 LYS B CA 1
ATOM 1451 C C . LYS B 1 80 ? -10.844 17.578 1.261 1 98.31 80 LYS B C 1
ATOM 1453 O O . LYS B 1 80 ? -11.281 17.359 2.391 1 98.31 80 LYS B O 1
ATOM 1458 N N . ALA B 1 81 ? -9.789 18.234 0.962 1 98 81 ALA B N 1
ATOM 1459 C CA . ALA B 1 81 ? -9.008 18.781 2.068 1 98 81 ALA B CA 1
ATOM 1460 C C . ALA B 1 81 ? -9.664 20.031 2.645 1 98 81 ALA B C 1
ATOM 1462 O O . ALA B 1 81 ? -9.727 21.062 1.98 1 98 81 ALA B O 1
ATOM 1463 N N . GLU B 1 82 ? -10.055 19.938 3.855 1 96.69 82 GLU B N 1
ATOM 1464 C CA . GLU B 1 82 ? -10.727 21.078 4.453 1 96.69 82 GLU B CA 1
ATOM 1465 C C . GLU B 1 82 ? -9.93 21.625 5.641 1 96.69 82 GLU B C 1
ATOM 1467 O O . GLU B 1 82 ? -9.734 22.828 5.762 1 96.69 82 GLU B O 1
ATOM 1472 N N . LYS B 1 83 ? -9.492 20.875 6.492 1 97.38 83 LYS B N 1
ATOM 1473 C CA . LYS B 1 83 ? -8.688 21.25 7.652 1 97.38 83 LYS B CA 1
ATOM 1474 C C . LYS B 1 83 ? -7.656 20.172 7.973 1 97.38 83 LYS B C 1
ATOM 1476 O O . LYS B 1 83 ? -7.867 18.984 7.668 1 97.38 83 LYS B O 1
ATOM 1481 N N . PRO B 1 84 ? -6.605 20.562 8.602 1 98.06 84 PRO B N 1
ATOM 1482 C CA . PRO B 1 84 ? -5.629 19.562 9.047 1 98.06 84 PRO B CA 1
ATOM 1483 C C . PRO B 1 84 ? -6.191 18.625 10.117 1 98.06 84 PRO B C 1
ATOM 1485 O O . PRO B 1 84 ? -7.188 18.953 10.766 1 98.06 84 PRO B O 1
ATOM 1488 N N . GLY B 1 85 ? -5.617 17.531 10.258 1 98.31 85 GLY B N 1
ATOM 1489 C CA . GLY B 1 85 ? -6.039 16.547 11.242 1 98.31 85 GLY B CA 1
ATOM 1490 C C . GLY B 1 85 ? -5.449 15.164 11.008 1 98.31 85 GLY B C 1
ATOM 1491 O O . GLY B 1 85 ? -4.496 15.016 10.234 1 98.31 85 GLY B O 1
ATOM 1492 N N . THR B 1 86 ? -5.992 14.219 11.781 1 98.69 86 THR B N 1
ATOM 1493 C CA . THR B 1 86 ? -5.461 12.859 11.703 1 98.69 86 THR B CA 1
ATOM 1494 C C . THR B 1 86 ? -6.52 11.891 11.18 1 98.69 86 THR B C 1
ATOM 1496 O O . THR B 1 86 ? -7.656 11.891 11.656 1 98.69 86 THR B O 1
ATOM 1499 N N . PHE B 1 87 ? -6.176 11.141 10.141 1 98.88 87 PHE B N 1
ATOM 1500 C CA . PHE B 1 87 ? -6.98 10.008 9.711 1 98.88 87 PHE B CA 1
ATOM 1501 C C . PHE B 1 87 ? -6.582 8.742 10.461 1 98.88 87 PHE B C 1
ATOM 1503 O O . PHE B 1 87 ? -5.395 8.492 10.68 1 98.88 87 PHE B O 1
ATOM 1510 N N . THR B 1 88 ? -7.535 7.969 10.82 1 98.94 88 THR B N 1
ATOM 1511 C CA . THR B 1 88 ? -7.355 6.617 11.336 1 98.94 88 THR B CA 1
ATOM 1512 C C . THR B 1 88 ? -8.109 5.605 10.477 1 98.94 88 THR B C 1
ATOM 1514 O O . THR B 1 88 ? -9.297 5.777 10.203 1 98.94 88 THR B O 1
ATOM 1517 N N . VAL B 1 89 ? -7.469 4.613 10.023 1 98.94 89 VAL B N 1
ATOM 1518 C CA . VAL B 1 89 ? -8.094 3.506 9.305 1 98.94 89 VAL B CA 1
ATOM 1519 C C . VAL B 1 89 ? -8.117 2.264 10.195 1 98.94 89 VAL B C 1
ATOM 1521 O O . VAL B 1 89 ? -7.102 1.891 10.781 1 98.94 89 VAL B O 1
ATOM 1524 N N . LYS B 1 90 ? -9.242 1.638 10.289 1 98.88 90 LYS B N 1
ATOM 1525 C CA . LYS B 1 90 ? -9.43 0.37 10.984 1 98.88 90 LYS B CA 1
ATOM 1526 C C . LYS B 1 90 ? -9.977 -0.702 10.047 1 98.88 90 LYS B C 1
ATOM 1528 O O . LYS B 1 90 ? -10.859 -0.429 9.234 1 98.88 90 LYS B O 1
ATOM 1533 N N . LEU B 1 91 ? -9.445 -1.898 10.242 1 98.81 91 LEU B N 1
ATOM 1534 C CA . LEU B 1 91 ? -9.992 -2.975 9.43 1 98.81 91 LEU B CA 1
ATOM 1535 C C . LEU B 1 91 ? -10.109 -4.266 10.234 1 98.81 91 LEU B C 1
ATOM 1537 O O . LEU B 1 91 ? -9.508 -4.387 11.305 1 98.81 91 LEU B O 1
ATOM 1541 N N . LYS B 1 92 ? -10.984 -5.129 9.758 1 98.88 92 LYS B N 1
ATOM 1542 C CA . LYS B 1 92 ? -11.273 -6.41 10.398 1 98.88 92 LYS B CA 1
ATOM 1543 C C . LYS B 1 92 ? -11.484 -7.508 9.367 1 98.88 92 LYS B C 1
ATOM 1545 O O . LYS B 1 92 ? -12.109 -7.281 8.328 1 98.88 92 LYS B O 1
ATOM 1550 N N . ASP B 1 93 ? -10.938 -8.672 9.727 1 98.81 93 ASP B N 1
ATOM 1551 C CA . ASP B 1 93 ? -11.219 -9.789 8.836 1 98.81 93 ASP B CA 1
ATOM 1552 C C . ASP B 1 93 ? -12.297 -10.703 9.422 1 98.81 93 ASP B C 1
ATOM 1554 O O . ASP B 1 93 ? -12.805 -10.445 10.516 1 98.81 93 ASP B O 1
ATOM 1558 N N . THR B 1 94 ? -12.656 -11.758 8.742 1 98.62 94 THR B N 1
ATOM 1559 C CA . THR B 1 94 ? -13.781 -12.617 9.094 1 98.62 94 THR B CA 1
ATOM 1560 C C . THR B 1 94 ? -13.445 -13.469 10.32 1 98.62 94 THR B C 1
ATOM 1562 O O . THR B 1 94 ? -14.336 -14.062 10.93 1 98.62 94 THR B O 1
ATOM 1565 N N . SER B 1 95 ? -12.242 -13.594 10.68 1 98 95 SER B N 1
ATOM 1566 C CA . SER B 1 95 ? -11.852 -14.359 11.859 1 98 95 SER B CA 1
ATOM 1567 C C . SER B 1 95 ? -11.844 -13.484 13.109 1 98 95 SER B C 1
ATOM 1569 O O . SER B 1 95 ? -11.703 -13.984 14.227 1 98 95 SER B O 1
ATOM 1571 N N . GLY B 1 96 ? -11.828 -12.18 12.859 1 98 96 GLY B N 1
ATOM 1572 C CA . GLY B 1 96 ? -11.867 -11.258 13.984 1 98 96 GLY B CA 1
ATOM 1573 C C . GLY B 1 96 ? -10.555 -10.531 14.203 1 98 96 GLY B C 1
ATOM 1574 O O . GLY B 1 96 ? -10.453 -9.672 15.078 1 98 96 GLY B O 1
ATOM 1575 N N . ASP B 1 97 ? -9.586 -10.852 13.43 1 98.56 97 ASP B N 1
ATOM 1576 C CA . ASP B 1 97 ? -8.344 -10.094 13.523 1 98.56 97 ASP B CA 1
ATOM 1577 C C . ASP B 1 97 ? -8.547 -8.656 13.047 1 98.56 97 ASP B C 1
ATOM 1579 O O . ASP B 1 97 ? -9.359 -8.391 12.164 1 98.56 97 ASP B O 1
ATOM 1583 N N . THR B 1 98 ? -7.801 -7.734 13.688 1 98.81 98 THR B N 1
ATOM 1584 C CA . THR B 1 98 ? -7.969 -6.32 13.359 1 98.81 98 THR B CA 1
ATOM 1585 C C . THR B 1 98 ? -6.629 -5.684 13 1 98.81 98 THR B C 1
ATOM 1587 O O . THR B 1 98 ? -5.57 -6.219 13.344 1 98.81 98 THR B O 1
ATOM 1590 N N . GLY B 1 99 ? -6.703 -4.613 12.203 1 98.81 99 GLY B N 1
ATOM 1591 C CA . GLY B 1 99 ? -5.586 -3.723 11.922 1 98.81 99 GLY B CA 1
ATOM 1592 C C . GLY B 1 99 ? -5.953 -2.256 12.047 1 98.81 99 GLY B C 1
ATOM 1593 O O . GLY B 1 99 ? -7.129 -1.896 11.992 1 98.81 99 GLY B O 1
ATOM 1594 N N . GLU B 1 100 ? -4.934 -1.488 12.25 1 98.81 100 GLU B N 1
ATOM 1595 C CA . GLU B 1 100 ? -5.129 -0.046 12.359 1 98.81 100 GLU B CA 1
ATOM 1596 C C . GLU B 1 100 ? -3.893 0.717 11.898 1 98.81 100 GLU B C 1
ATOM 1598 O O . GLU B 1 100 ? -2.766 0.257 12.086 1 98.81 100 GLU B O 1
ATOM 1603 N N . ALA B 1 101 ? -4.129 1.903 11.328 1 98.81 101 ALA B N 1
ATOM 1604 C CA . ALA B 1 101 ? -3.053 2.812 10.938 1 98.81 101 ALA B CA 1
ATOM 1605 C C . ALA B 1 101 ? -3.537 4.262 10.93 1 98.81 101 ALA B C 1
ATOM 1607 O O . ALA B 1 101 ? -4.734 4.52 10.797 1 98.81 101 ALA B O 1
ATOM 1608 N N . GLN B 1 102 ? -2.604 5.129 11.055 1 98.75 102 GLN B N 1
ATOM 1609 C CA . GLN B 1 102 ? -2.922 6.551 11.07 1 98.75 102 GLN B CA 1
ATOM 1610 C C . GLN B 1 102 ? -2.031 7.32 10.094 1 98.75 102 GLN B C 1
ATOM 1612 O O . GLN B 1 102 ? -0.914 6.891 9.797 1 98.75 102 GLN B O 1
ATOM 1617 N N . VAL B 1 103 ? -2.551 8.453 9.656 1 98.56 103 VAL B N 1
ATOM 1618 C CA . VAL B 1 103 ? -1.789 9.375 8.828 1 98.56 103 VAL B CA 1
ATOM 1619 C C . VAL B 1 103 ? -2.27 10.805 9.078 1 98.56 103 VAL B C 1
ATOM 1621 O O . VAL B 1 103 ? -3.471 11.047 9.219 1 98.56 103 VAL B O 1
ATOM 1624 N N . LYS B 1 104 ? -1.336 11.695 9.164 1 97.5 104 LYS B N 1
ATOM 1625 C CA . LYS B 1 104 ? -1.675 13.094 9.391 1 97.5 104 LYS B CA 1
ATOM 1626 C C . LYS B 1 104 ? -1.921 13.82 8.07 1 97.5 104 LYS B C 1
ATOM 1628 O O . LYS B 1 104 ? -1.151 13.664 7.121 1 97.5 104 LYS B O 1
ATOM 1633 N N . LEU B 1 105 ? -3 14.516 8.016 1 98 105 LEU B N 1
ATOM 1634 C CA . LEU B 1 105 ? -3.277 15.453 6.926 1 98 105 LEU B 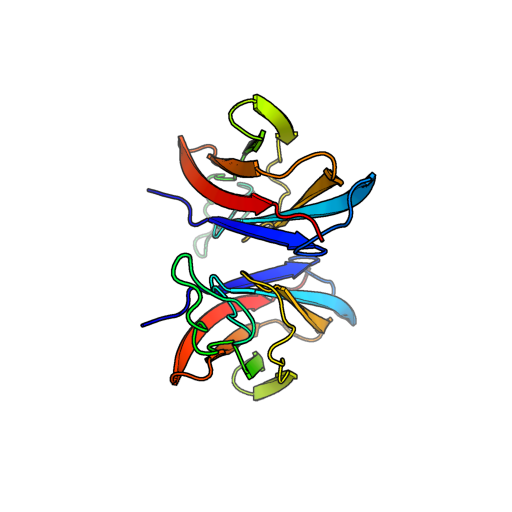CA 1
ATOM 1635 C C . LEU B 1 105 ? -2.779 16.844 7.273 1 98 105 LEU B C 1
ATOM 1637 O O . LEU B 1 105 ? -3.279 17.484 8.211 1 98 105 LEU B O 1
ATOM 1641 N N . GLU B 1 106 ? -1.807 17.25 6.605 1 95.94 106 GLU B N 1
ATOM 1642 C CA . GLU B 1 106 ? -1.38 18.641 6.621 1 95.94 106 GLU B CA 1
ATOM 1643 C C . GLU B 1 106 ? -1.755 19.344 5.324 1 95.94 106 GLU B C 1
ATOM 1645 O O . GLU B 1 106 ? -1.893 18.703 4.277 1 95.94 106 GLU B O 1
ATOM 1650 N N . LEU B 1 107 ? -1.934 20.594 5.445 1 95.88 107 LEU B N 1
ATOM 1651 C CA . LEU B 1 107 ? -2.293 21.359 4.254 1 95.88 107 LEU B CA 1
ATOM 1652 C C . LEU B 1 107 ? -1.107 22.172 3.762 1 95.88 107 LEU B C 1
ATOM 1654 O O . LEU B 1 107 ? -0.283 22.625 4.559 1 95.88 107 LEU B O 1
ATOM 1658 N N . ALA B 1 108 ? -1.075 22.328 2.465 1 90.06 108 ALA B N 1
ATOM 1659 C CA . ALA B 1 108 ? -0.015 23.125 1.844 1 90.06 108 ALA B CA 1
ATOM 1660 C C . ALA B 1 108 ? -0.284 24.625 1.996 1 90.06 108 ALA B C 1
ATOM 1662 O O . ALA B 1 108 ? -1.438 25.047 2.102 1 90.06 108 ALA B O 1
#

InterPro domains:
  IPR013783 Immunoglobulin-like fold [G3DSA:2.60.40.10] (2-108)
  IPR014756 Immunoglobulin E-set [SSF81296] (10-106)
  IPR014880 Sulphur oxidation protein SoxZ [PF08770] (11-103)
  IPR030995 Thiosulfate oxidation carrier complex protein SoxZ [TIGR04490] (13-104)

Sequence (216 aa):
MPIRTIVRLTPAKPKAGEEFRLQAVAQHPNEPGTRRDAQGNLIPANYINLVEVYFEGEKVAEARPGPSTSANPLYGFKFKAEKPGTFTVKLKDTSGDTGEAQVKLELAMPIRTIVRLTPAKPKAGEEFRLQAVAQHPNEPGTRRDAQGNLIPANYINLVEVYFEGEKVAEARPGPSTSANPLYGFKFKAEKPGTFTVKLKDTSGDTGEAQVKLELA